Protein AF-A0A415PP70-F1 (afdb_monomer)

pLDDT: mean 82.08, std 17.92, range [33.62, 98.62]

Nearest PDB structures (foldseek):
  4bfi-assembly1_B  TM=4.787E-01  e=3.214E-05  Mus musculus
  5v5w-assembly1_A  TM=4.543E-01  e=1.669E-04  Homo sapiens
  7x6l-assembly1_K  TM=3.311E-01  e=2.188E-03  Homo sapiens
  9fmb-assembly2_C  TM=2.870E-01  e=3.180E-02  Homo sapiens
  7ohi-assembly1_A  TM=3.757E-01  e=1.434E+00  Mus musculus

Secondary structure (DSSP, 8-state):
-HHHHHH-HHHHHHHHHHHHHHHHHHHHHHHHHHHHHSPPTTS---------TTS-EEEEEEEEEE--TT--EEEEEEEEE--SS-EEEEEEEETT---EE-TT-SEEEEEHHHH-PPSEEEEEEEEEEETTS-EEEEEEEEEEPSEEEEEEEEEEETTEEEEEEEEEEETTS--PPPEEEEEEESSS-PPEEEEEEEEEEEETTEEEEEEEEEEE-SSGGGS-SEEEEEEE-TTSS-EEEEEEEPPPPHHHHHHHHHHHHHHHHHHHHHTT-

Foldseek 3Di:
DVVVCVPPVVVVVVVVVVVVVVVVVVVVVVVVVVVVVDDPPPDDDPDPPDPDLAAKAWPDKDWEWDQDPVAIKIKIFTDIDDHPWDFPWKWKDKQNDDTDTQRVHGMDIGGCVVNVDFAAWMKMKMWTQTPVRDIDMDIDIYGHAQWNDKDKDWDDDWQKIKIKIKTKGFPVRDWDQWDKDWPDFQDDAFWDKDWDDKDWDDDDRMIIIMTMMMTGDPGRVSHTQKIWMWTGIPPGPDIDIDMDGDPDPPVVVVVVVVVVVVVVVVVVVVVVD

Solvent-accessible surface area (backbone atoms only — not comparable to full-atom values): 15753 Å² total; per-residue (Å²): 111,76,69,58,58,68,76,42,47,69,59,54,52,52,51,51,50,51,51,51,50,52,51,51,49,51,51,48,53,50,50,50,49,51,58,71,70,44,78,76,95,82,65,83,83,72,81,78,74,70,84,58,89,70,55,53,42,78,74,44,74,51,61,47,66,44,88,47,98,94,53,42,32,41,44,35,38,47,45,65,50,73,40,86,59,45,73,72,42,29,34,40,29,54,71,88,46,76,72,39,84,42,61,94,51,52,59,52,72,47,44,36,91,80,67,65,64,68,44,37,80,39,44,37,37,42,36,38,34,27,72,85,71,51,73,49,74,51,75,48,73,34,64,31,63,46,66,74,49,74,49,78,50,74,50,78,55,76,34,33,38,40,38,37,40,41,35,32,30,19,51,92,50,76,76,60,83,58,46,79,40,82,77,47,53,72,52,91,65,80,56,52,77,40,82,74,52,72,54,76,46,80,63,81,68,27,29,43,36,41,38,35,37,39,35,37,41,98,40,46,89,56,51,53,58,31,38,33,38,34,39,38,38,68,99,46,100,57,67,51,77,46,78,46,66,61,78,76,58,72,65,59,56,54,50,48,58,51,49,54,54,54,50,53,55,52,54,60,54,63,78,75,111

Mean pred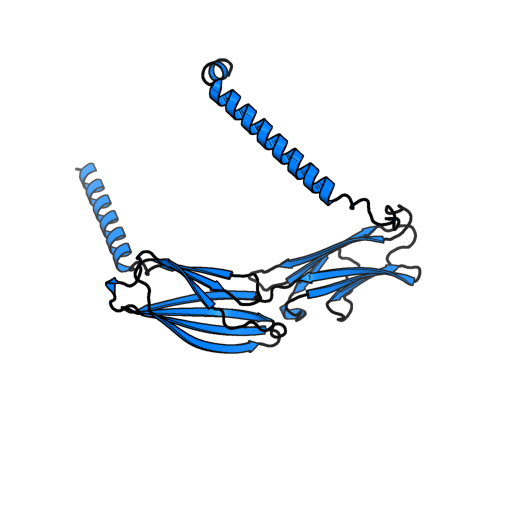icted aligned error: 15.42 Å

Radius of gyration: 30.2 Å; Cα contacts (8 Å, |Δi|>4): 451; chains: 1; bounding box: 95×72×67 Å

Sequence (273 aa):
MKDFIKKNKFFMTLLAIMIIITAALVVYDVQKWYKSALPNEDNKEEEVQKPSEETTAITSFTGDYQRLQSGNLLYVQWNYSEAKDKVESVYLTLNDGNPIDVTNNRYYEFIQNVFAFPTGNNVLKLSLNLESGKVIEKEITVFVDYLISAQQTALRKNEVVEVTLEYVYGASNPVEVPKILITSMSNSIAPKVEYMDTVKENQGTYTKAITKYRFTWEKEEQVPESMNLRWKFNHIQDSYDFTLQKPINSQEEEHKEQADKAEEAKETQKENS

Structure (mmCIF, N/CA/C/O backbone):
data_AF-A0A415PP70-F1
#
_entry.id   AF-A0A415PP70-F1
#
loop_
_atom_site.group_PDB
_atom_site.id
_atom_site.type_symbol
_atom_site.label_atom_id
_atom_site.label_alt_id
_atom_site.label_comp_id
_atom_site.label_asym_id
_atom_site.label_entity_id
_atom_site.label_seq_id
_atom_site.pdbx_PDB_ins_code
_atom_site.Cartn_x
_atom_site.Cartn_y
_atom_site.Cartn_z
_atom_site.occupancy
_atom_site.B_iso_or_equiv
_atom_site.auth_seq_id
_atom_site.auth_comp_id
_atom_site.auth_asym_id
_atom_site.auth_atom_id
_atom_site.pdbx_PDB_model_num
ATOM 1 N N . MET A 1 1 ? 17.679 52.741 14.274 1.00 51.12 1 MET A N 1
ATOM 2 C CA . MET A 1 1 ? 16.350 52.250 13.826 1.00 51.12 1 MET A CA 1
ATOM 3 C C . MET A 1 1 ? 15.573 53.303 13.024 1.00 51.12 1 MET A C 1
ATOM 5 O O . MET A 1 1 ? 15.183 53.003 11.903 1.00 51.12 1 MET A O 1
ATOM 9 N N . LYS A 1 2 ? 15.424 54.549 13.514 1.00 50.81 2 LYS A N 1
ATOM 10 C CA . LYS A 1 2 ? 14.763 55.653 12.775 1.00 50.81 2 LYS A CA 1
ATOM 11 C C . LYS A 1 2 ? 15.416 55.997 11.419 1.00 50.81 2 LYS A C 1
ATOM 13 O O . LYS A 1 2 ? 14.695 56.299 10.473 1.00 50.81 2 LYS A O 1
ATOM 18 N N . ASP A 1 3 ? 16.739 55.865 11.290 1.00 54.47 3 ASP A N 1
ATOM 19 C CA . ASP A 1 3 ? 17.446 56.174 10.031 1.00 54.47 3 ASP A CA 1
ATOM 20 C C . ASP A 1 3 ? 17.346 55.073 8.963 1.00 54.47 3 ASP A C 1
ATOM 22 O O . ASP A 1 3 ? 17.391 55.366 7.768 1.00 54.47 3 ASP A O 1
ATOM 26 N N . PHE A 1 4 ? 17.120 53.818 9.369 1.00 55.81 4 PHE A N 1
ATOM 27 C CA . PHE A 1 4 ? 16.943 52.684 8.449 1.00 55.81 4 PHE A CA 1
ATOM 28 C C . PHE A 1 4 ? 15.564 52.732 7.766 1.00 55.81 4 PHE A C 1
ATOM 30 O O . PHE A 1 4 ? 15.444 52.536 6.558 1.00 55.81 4 PHE A O 1
ATOM 37 N N . ILE A 1 5 ? 14.532 53.117 8.529 1.00 56.84 5 ILE A N 1
ATOM 38 C CA . ILE A 1 5 ? 13.155 53.323 8.045 1.00 56.84 5 ILE A CA 1
ATOM 39 C C . ILE A 1 5 ? 13.089 54.478 7.031 1.00 56.84 5 ILE A C 1
ATOM 41 O O . ILE A 1 5 ? 12.271 54.465 6.114 1.00 56.84 5 ILE A O 1
ATOM 45 N N . LYS A 1 6 ? 13.967 55.481 7.160 1.00 57.50 6 LYS A N 1
ATOM 46 C CA . LYS A 1 6 ? 13.969 56.664 6.290 1.00 57.50 6 LYS A CA 1
ATOM 47 C C . LYS A 1 6 ? 14.568 56.405 4.903 1.00 57.50 6 LYS A C 1
ATOM 49 O O . LYS A 1 6 ? 14.085 57.015 3.952 1.00 57.50 6 LYS A O 1
ATOM 54 N N . LYS A 1 7 ? 15.572 55.523 4.784 1.00 60.09 7 LYS A N 1
ATOM 55 C CA . LYS A 1 7 ? 16.234 55.192 3.504 1.00 60.09 7 LYS A CA 1
ATOM 56 C C . LYS A 1 7 ? 15.511 54.104 2.706 1.00 60.09 7 LYS A C 1
ATOM 58 O O . LYS A 1 7 ? 15.447 54.207 1.489 1.00 60.09 7 LYS A O 1
ATOM 63 N N . ASN A 1 8 ? 14.886 53.134 3.376 1.00 64.44 8 ASN A N 1
ATOM 64 C CA . ASN A 1 8 ? 14.266 51.972 2.724 1.00 64.44 8 ASN A CA 1
ATOM 65 C C . ASN A 1 8 ? 12.733 52.002 2.783 1.00 64.44 8 ASN A C 1
ATOM 67 O O . ASN A 1 8 ? 12.092 50.969 2.974 1.00 64.44 8 ASN A O 1
ATOM 71 N N . LYS A 1 9 ? 12.130 53.189 2.617 1.00 64.69 9 LYS A N 1
ATOM 72 C CA . LYS A 1 9 ? 10.667 53.361 2.668 1.00 64.69 9 LYS A CA 1
ATOM 73 C C . LYS A 1 9 ? 9.943 52.432 1.694 1.00 64.69 9 LYS A C 1
ATOM 75 O O . LYS A 1 9 ? 8.971 51.808 2.086 1.00 64.69 9 LYS A O 1
ATOM 80 N N . PHE A 1 10 ? 10.468 52.273 0.477 1.00 70.88 10 PHE A N 1
ATOM 81 C CA . PHE A 1 10 ? 9.903 51.369 -0.527 1.00 70.88 10 PHE A CA 1
ATOM 82 C C . PHE A 1 10 ? 9.881 49.907 -0.055 1.00 70.88 10 PHE A C 1
ATOM 84 O O . PHE A 1 10 ? 8.856 49.242 -0.162 1.00 70.88 10 PHE A O 1
ATOM 91 N N . PHE A 1 11 ? 10.976 49.427 0.543 1.00 71.38 11 PHE A N 1
ATOM 92 C CA . PHE A 1 11 ? 11.086 48.047 1.025 1.00 71.38 11 PHE A CA 1
ATOM 93 C C . PHE A 1 11 ? 10.187 47.788 2.243 1.00 71.38 11 PHE A C 1
ATOM 95 O O . PHE A 1 11 ? 9.559 46.741 2.336 1.00 71.38 11 PHE A O 1
ATOM 102 N N . MET A 1 12 ? 10.066 48.768 3.145 1.00 73.75 12 MET A N 1
ATOM 103 C CA . MET A 1 12 ? 9.131 48.720 4.277 1.00 73.75 12 MET A CA 1
ATOM 104 C C . MET A 1 12 ? 7.668 48.704 3.818 1.00 73.75 12 MET A C 1
ATOM 106 O O . MET A 1 12 ? 6.867 47.945 4.356 1.00 73.75 12 MET A O 1
ATOM 110 N N . THR A 1 13 ? 7.316 49.504 2.807 1.00 77.25 13 THR A N 1
ATOM 111 C CA . THR A 1 13 ? 5.969 49.497 2.220 1.00 77.25 13 THR A CA 1
ATOM 112 C C . THR A 1 13 ? 5.677 48.170 1.521 1.00 77.25 13 THR A C 1
ATOM 114 O O . THR A 1 13 ? 4.605 47.610 1.722 1.00 77.25 13 THR A O 1
ATOM 117 N N . LEU A 1 14 ? 6.637 47.622 0.769 1.00 80.19 14 LEU A N 1
ATOM 118 C CA . LEU A 1 14 ? 6.499 46.321 0.112 1.00 80.19 14 LEU A CA 1
ATOM 119 C C . LEU A 1 14 ? 6.324 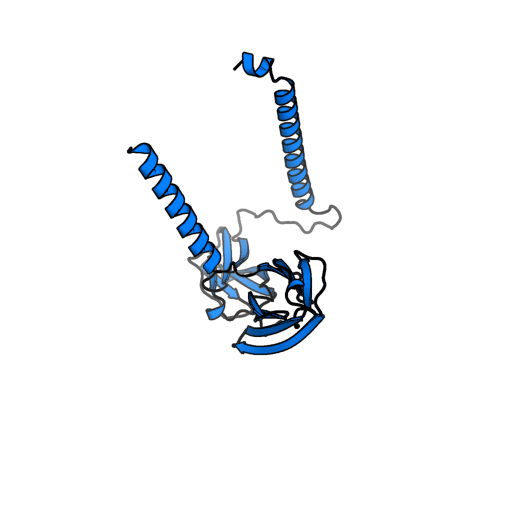45.183 1.132 1.00 80.19 14 LEU A C 1
ATOM 121 O O . LEU A 1 14 ? 5.454 44.334 0.963 1.00 80.19 14 LEU A O 1
ATOM 125 N N . LEU A 1 15 ? 7.106 45.196 2.217 1.00 81.31 15 LEU A N 1
ATOM 126 C CA . LEU A 1 15 ? 7.005 44.215 3.298 1.00 81.31 15 LEU A CA 1
ATOM 127 C C . LEU A 1 15 ? 5.644 44.299 4.003 1.00 81.31 15 LEU A C 1
ATOM 129 O O . LEU A 1 15 ? 5.024 43.273 4.263 1.00 81.31 15 LEU A O 1
ATOM 133 N N . ALA A 1 16 ? 5.148 45.511 4.266 1.00 81.19 16 ALA A N 1
ATOM 134 C CA . ALA A 1 16 ? 3.827 45.711 4.855 1.00 81.19 16 ALA A CA 1
ATOM 135 C C . ALA A 1 16 ? 2.707 45.190 3.938 1.00 81.19 16 ALA A C 1
ATOM 137 O O . ALA A 1 16 ? 1.794 44.522 4.415 1.00 81.19 16 ALA A O 1
ATOM 138 N N . ILE A 1 17 ? 2.804 45.428 2.625 1.00 83.88 17 ILE A N 1
ATOM 139 C CA . ILE A 1 17 ? 1.853 44.897 1.638 1.00 83.88 17 ILE A CA 1
ATOM 140 C C . ILE A 1 17 ? 1.908 43.364 1.603 1.00 83.88 17 ILE A C 1
ATOM 142 O O . ILE A 1 17 ? 0.860 42.727 1.641 1.00 83.88 17 ILE A O 1
ATOM 146 N N . MET A 1 18 ? 3.102 42.764 1.602 1.00 81.44 18 MET A N 1
ATOM 147 C CA . MET A 1 18 ? 3.266 41.305 1.653 1.00 81.44 18 MET A CA 1
ATOM 148 C C . MET A 1 18 ? 2.639 40.708 2.915 1.00 81.44 18 MET A C 1
ATOM 150 O O . MET A 1 18 ? 1.915 39.726 2.819 1.00 81.44 18 MET A O 1
ATOM 154 N N . ILE A 1 19 ? 2.838 41.325 4.085 1.00 83.50 19 ILE A N 1
ATOM 155 C CA . ILE A 1 19 ? 2.220 40.867 5.339 1.00 83.50 19 ILE A CA 1
ATOM 156 C C . ILE A 1 19 ? 0.688 40.953 5.264 1.00 83.50 19 ILE A C 1
ATOM 158 O O . ILE A 1 19 ? 0.009 40.030 5.710 1.00 83.50 19 ILE A O 1
ATOM 162 N N . ILE A 1 20 ? 0.136 42.014 4.666 1.00 86.06 20 ILE A N 1
ATOM 163 C CA . ILE A 1 20 ? -1.316 42.168 4.478 1.00 86.06 20 ILE A CA 1
ATOM 164 C C . ILE A 1 20 ? -1.866 41.100 3.525 1.00 86.06 20 ILE A C 1
ATOM 166 O O . ILE A 1 20 ? -2.909 40.518 3.811 1.00 86.06 20 ILE A O 1
ATOM 170 N N . ILE A 1 21 ? -1.166 40.804 2.426 1.00 84.31 21 ILE A N 1
ATOM 171 C CA . ILE A 1 21 ? -1.567 39.759 1.474 1.00 84.31 21 ILE A CA 1
ATOM 172 C C . ILE A 1 21 ? -1.525 38.385 2.146 1.00 84.31 21 ILE A C 1
ATOM 174 O O . ILE A 1 21 ? -2.492 37.635 2.044 1.00 84.31 21 ILE A O 1
ATOM 178 N N . THR A 1 22 ? -0.461 38.069 2.887 1.00 78.31 22 THR A N 1
ATOM 179 C CA . THR A 1 22 ? -0.357 36.802 3.623 1.00 78.31 22 THR A CA 1
ATOM 180 C C . THR A 1 22 ? -1.460 36.679 4.672 1.00 78.31 22 THR A C 1
ATOM 182 O O . THR A 1 22 ? -2.093 35.633 4.768 1.00 78.31 22 THR A O 1
ATOM 185 N N . ALA A 1 23 ? -1.761 37.748 5.416 1.00 79.81 23 ALA A N 1
ATOM 186 C CA . ALA A 1 23 ? -2.864 37.750 6.374 1.00 79.81 23 ALA A CA 1
ATOM 187 C C . ALA A 1 23 ? -4.227 37.559 5.685 1.00 79.81 23 ALA A C 1
ATOM 189 O O . ALA A 1 23 ? -5.058 36.801 6.179 1.00 79.81 23 ALA A O 1
ATOM 190 N N . ALA A 1 24 ? -4.448 38.189 4.527 1.00 79.12 24 ALA A N 1
ATOM 191 C CA . ALA A 1 24 ? -5.670 38.019 3.744 1.00 79.12 24 ALA A CA 1
ATOM 192 C C . ALA A 1 24 ? -5.817 36.589 3.200 1.00 79.12 24 ALA A C 1
ATOM 194 O O . ALA A 1 24 ? -6.919 36.049 3.230 1.00 79.12 24 ALA A O 1
ATOM 195 N N . LEU A 1 25 ? -4.722 35.961 2.760 1.00 80.12 25 LEU A N 1
ATOM 196 C CA . LEU A 1 25 ? -4.710 34.564 2.316 1.00 80.12 25 LEU A CA 1
ATOM 197 C C . LEU A 1 25 ? -4.999 33.601 3.471 1.00 80.12 25 LEU A C 1
ATOM 199 O O . LEU A 1 25 ? -5.824 32.710 3.315 1.00 80.12 25 LEU A O 1
ATOM 203 N N . VAL A 1 26 ? -4.412 33.828 4.651 1.00 76.81 26 VAL A N 1
ATOM 204 C CA . VAL A 1 26 ? -4.706 33.024 5.849 1.00 76.81 26 VAL A CA 1
ATOM 205 C C . VAL A 1 26 ? -6.171 33.176 6.263 1.00 76.81 26 VAL A C 1
ATOM 207 O O . VAL A 1 26 ? -6.832 32.180 6.536 1.00 76.81 26 VAL A O 1
ATOM 210 N N . VAL A 1 27 ? -6.720 34.397 6.265 1.00 79.75 27 VAL A N 1
ATOM 211 C CA . VAL A 1 27 ? -8.150 34.619 6.549 1.00 79.75 27 VAL A CA 1
ATOM 212 C C . VAL A 1 27 ? -9.031 33.952 5.494 1.00 79.75 27 VAL A C 1
ATOM 214 O O . VAL A 1 27 ? -10.051 33.366 5.848 1.00 79.75 27 VAL A O 1
ATOM 217 N N . TYR A 1 28 ? -8.643 34.004 4.220 1.00 79.06 28 TYR A N 1
ATOM 218 C CA . TYR A 1 28 ? -9.368 33.356 3.132 1.00 79.06 28 TYR A CA 1
ATOM 219 C C . TYR A 1 28 ? -9.364 31.830 3.265 1.00 79.06 28 TYR A C 1
ATOM 221 O O . TYR A 1 28 ? -10.424 31.219 3.158 1.00 79.06 28 TYR A O 1
ATOM 229 N N . ASP A 1 29 ? -8.220 31.213 3.564 1.00 71.69 29 ASP A N 1
ATOM 230 C CA . ASP A 1 29 ? -8.117 29.765 3.763 1.00 71.69 29 ASP A CA 1
ATOM 231 C C . ASP A 1 29 ? -8.868 29.315 5.018 1.00 71.69 29 ASP A C 1
ATOM 233 O O . ASP A 1 29 ? -9.578 28.311 4.976 1.00 71.69 29 ASP A O 1
ATOM 237 N N . VAL A 1 30 ? -8.816 30.095 6.104 1.00 72.25 30 VAL A N 1
ATOM 238 C CA . VAL A 1 30 ? -9.615 29.842 7.312 1.00 72.25 30 VAL A CA 1
ATOM 239 C C . VAL A 1 30 ? -11.107 29.981 7.013 1.00 72.25 30 VAL A C 1
ATOM 241 O O . VAL A 1 30 ? -11.880 29.115 7.404 1.00 72.25 30 VAL A O 1
ATOM 244 N N . GLN A 1 31 ? -11.544 31.012 6.285 1.00 69.81 31 GLN A N 1
ATOM 245 C CA . GLN A 1 31 ? -12.949 31.164 5.892 1.00 69.81 31 GLN A CA 1
ATOM 246 C C . GLN A 1 31 ? -13.410 30.063 4.940 1.00 69.81 31 GLN A C 1
ATOM 248 O O . GLN A 1 31 ? -14.542 29.601 5.053 1.00 69.81 31 GLN A O 1
ATOM 253 N N . LYS A 1 32 ? -12.559 29.636 4.006 1.00 71.00 32 LYS A N 1
ATOM 254 C CA . LYS A 1 32 ? -12.844 28.531 3.092 1.00 71.00 32 LYS A CA 1
ATOM 255 C C . LYS A 1 32 ? -12.957 27.218 3.859 1.00 71.00 32 LYS A C 1
ATOM 257 O O . LYS A 1 32 ? -13.908 26.485 3.617 1.00 71.00 32 LYS A O 1
ATOM 262 N N . TRP A 1 33 ? -12.064 26.977 4.820 1.00 60.66 33 TRP A N 1
ATOM 263 C CA . TRP A 1 33 ? -12.126 25.836 5.728 1.00 60.66 33 TRP A CA 1
ATOM 264 C C . TRP A 1 33 ? -13.395 25.869 6.591 1.00 60.66 33 TRP A C 1
ATOM 266 O O . TRP A 1 33 ? -14.115 24.878 6.634 1.00 60.66 33 TRP A O 1
ATOM 276 N N . TYR A 1 34 ? -13.746 27.022 7.173 1.00 61.38 34 TYR A N 1
ATOM 277 C CA . TYR A 1 34 ? -14.995 27.206 7.924 1.00 61.38 34 TYR A CA 1
ATOM 278 C C . TYR A 1 34 ? -16.238 26.993 7.050 1.00 61.38 34 TYR A C 1
ATOM 280 O O . TYR A 1 34 ? -17.176 26.340 7.486 1.00 61.38 34 TYR A O 1
ATOM 288 N N . LYS A 1 35 ? -16.253 27.491 5.807 1.00 58.00 35 LYS A N 1
ATOM 289 C CA . LYS A 1 35 ? -17.360 27.269 4.862 1.00 58.00 35 LYS A CA 1
ATOM 290 C C . LYS A 1 35 ? -17.441 25.828 4.364 1.00 58.00 35 LYS A C 1
ATOM 292 O O . LYS A 1 35 ? -18.537 25.374 4.082 1.00 58.00 35 LYS A O 1
ATOM 297 N N . SER A 1 36 ? -16.320 25.110 4.269 1.00 55.00 36 SER A N 1
ATOM 298 C CA . SER A 1 36 ? -16.319 23.667 3.993 1.00 55.00 36 SER A CA 1
ATOM 299 C C . SER A 1 36 ? -16.635 22.811 5.224 1.00 55.00 36 SER A C 1
ATOM 301 O O . SER A 1 36 ? -17.000 21.652 5.071 1.00 55.00 36 SER A O 1
ATOM 303 N N . ALA A 1 37 ? -16.482 23.369 6.430 1.00 52.56 37 ALA A N 1
ATOM 304 C CA . ALA A 1 37 ? -16.803 22.731 7.707 1.00 52.56 37 ALA A CA 1
ATOM 305 C C . ALA A 1 37 ? -18.236 23.033 8.188 1.00 52.56 37 ALA A C 1
ATOM 307 O O . ALA A 1 37 ? -18.701 22.416 9.144 1.00 52.56 37 ALA A O 1
ATOM 308 N N . LEU A 1 38 ? -18.940 23.962 7.533 1.00 43.78 38 LEU A N 1
ATOM 309 C CA . LEU A 1 38 ? -20.371 24.183 7.709 1.00 43.78 38 LEU A CA 1
ATOM 310 C C . LEU A 1 38 ? -21.137 23.316 6.691 1.00 43.78 38 LEU A C 1
ATOM 312 O O . LEU A 1 38 ? -20.789 23.337 5.509 1.00 43.78 38 LEU A O 1
ATOM 316 N N . PRO A 1 39 ? -22.160 22.549 7.107 1.00 38.72 39 PRO A N 1
ATOM 317 C CA . PRO A 1 39 ? -22.975 21.770 6.180 1.00 38.72 39 PRO A CA 1
ATOM 318 C C . PRO A 1 39 ? -23.707 22.697 5.200 1.00 38.72 39 PRO A C 1
ATOM 320 O O . PRO A 1 39 ? -24.163 23.769 5.594 1.00 38.72 39 PRO A O 1
ATOM 323 N N . ASN A 1 40 ? -23.849 22.280 3.936 1.00 38.06 40 ASN A N 1
ATOM 324 C CA . ASN A 1 40 ? -24.758 22.929 2.988 1.00 38.06 40 ASN A CA 1
ATOM 325 C C . ASN A 1 40 ? -26.164 23.010 3.609 1.00 38.06 40 ASN A C 1
ATOM 327 O O . ASN A 1 40 ? -26.751 21.975 3.935 1.00 38.06 40 ASN A O 1
ATOM 331 N N . GLU A 1 41 ? -26.701 24.225 3.730 1.00 43.09 41 GLU A N 1
ATOM 332 C CA . GLU A 1 41 ? -28.118 24.493 3.997 1.00 43.09 41 GLU A CA 1
ATOM 333 C C . GLU A 1 41 ? -28.956 24.016 2.803 1.00 43.09 41 GLU A C 1
ATOM 335 O O . GLU A 1 41 ? -29.351 24.819 1.969 1.00 43.09 41 GLU A O 1
ATOM 340 N N . ASP A 1 42 ? -29.159 22.706 2.656 1.00 40.19 42 ASP A N 1
ATOM 341 C CA . ASP A 1 42 ? -30.250 22.172 1.823 1.00 40.19 42 ASP A CA 1
ATOM 342 C C . ASP A 1 42 ? -30.546 20.683 2.059 1.00 40.19 42 ASP A C 1
ATOM 344 O O . ASP A 1 42 ? -31.048 19.979 1.186 1.00 40.19 42 ASP A O 1
ATOM 348 N N . ASN A 1 43 ? -30.278 20.171 3.261 1.00 35.75 43 ASN A N 1
ATOM 349 C CA . ASN A 1 43 ? -30.801 18.876 3.680 1.00 35.75 43 ASN A CA 1
ATOM 350 C C . ASN A 1 43 ? -31.398 19.008 5.075 1.00 35.75 43 ASN A C 1
ATOM 352 O O . ASN A 1 43 ? -30.752 19.512 5.990 1.00 35.75 43 ASN A O 1
ATOM 356 N N . LYS A 1 44 ? -32.663 18.590 5.184 1.00 35.59 44 LYS A N 1
ATOM 357 C CA . LYS A 1 44 ? -33.454 18.533 6.414 1.00 35.59 44 LYS A CA 1
ATOM 358 C C . LYS A 1 44 ? -32.594 18.084 7.592 1.00 35.59 44 LYS A C 1
ATOM 360 O O . LYS A 1 44 ? -31.927 17.060 7.494 1.00 35.59 44 LYS A O 1
ATOM 365 N N . GLU A 1 45 ? -32.676 18.859 8.667 1.00 35.53 45 GLU A N 1
ATOM 366 C CA . GLU A 1 45 ? -32.120 18.578 9.987 1.00 35.53 45 GLU A CA 1
ATOM 367 C C . GLU A 1 45 ? -32.306 17.098 10.362 1.00 35.53 45 GLU A C 1
ATOM 369 O O . GLU A 1 45 ? -33.381 16.675 10.782 1.00 35.53 45 GLU A O 1
ATOM 374 N N . GLU A 1 46 ? -31.246 16.302 10.235 1.00 38.47 46 GLU A N 1
ATOM 375 C CA . GLU A 1 46 ? -30.945 15.346 11.290 1.00 38.47 46 GLU A CA 1
ATOM 376 C C . GLU A 1 46 ? -30.262 16.162 12.386 1.00 38.47 46 GLU A C 1
ATOM 378 O O . GLU A 1 46 ? -29.219 16.777 12.154 1.00 38.47 46 GLU A O 1
ATOM 383 N N . GLU A 1 47 ? -30.895 16.237 13.559 1.00 33.62 47 GLU A N 1
ATOM 384 C CA . GLU A 1 47 ? -30.303 16.830 14.754 1.00 33.62 47 GLU A CA 1
ATOM 385 C C . GLU A 1 47 ? -28.906 16.241 14.974 1.00 33.62 47 GLU A C 1
ATOM 387 O O . GLU A 1 47 ? -28.742 15.117 15.451 1.00 33.62 47 GLU A O 1
ATOM 392 N N . VAL A 1 48 ? -27.873 17.027 14.675 1.00 37.31 48 VAL A N 1
ATOM 393 C CA . VAL A 1 48 ? -26.539 16.776 15.207 1.00 37.31 48 VAL A CA 1
ATOM 394 C C . VAL A 1 48 ? -26.630 17.067 16.700 1.00 37.31 48 VAL A C 1
ATOM 396 O O . VAL A 1 48 ? -26.524 18.215 17.137 1.00 37.31 48 VAL A O 1
ATOM 399 N N . GLN A 1 49 ? -26.873 16.019 17.488 1.00 36.16 49 GLN A N 1
ATOM 400 C CA . GLN A 1 49 ? -26.770 16.077 18.938 1.00 36.16 49 GLN A CA 1
ATOM 401 C C . GLN A 1 49 ? -25.363 16.559 19.301 1.00 36.16 49 GLN A C 1
ATOM 403 O O . GLN A 1 49 ? -24.371 15.837 19.204 1.00 36.16 49 GLN A O 1
ATOM 408 N N . LYS A 1 50 ? -25.288 17.817 19.736 1.00 36.06 50 LYS A N 1
ATOM 409 C CA . LYS A 1 50 ? -24.198 18.340 20.556 1.00 36.06 50 LYS A CA 1
ATOM 410 C C . LYS A 1 50 ? -23.977 17.325 21.692 1.00 36.06 50 LYS A C 1
ATOM 412 O O . LYS A 1 50 ? -24.983 16.942 22.292 1.00 36.06 50 LYS A O 1
ATOM 417 N N . PRO A 1 51 ? -22.746 16.860 21.989 1.00 39.91 51 PRO A N 1
ATOM 418 C CA . PRO A 1 51 ? -22.543 15.887 23.054 1.00 39.91 51 PRO A CA 1
ATOM 419 C C . PRO A 1 51 ? -23.109 16.477 24.342 1.00 39.91 51 PRO A C 1
ATOM 421 O O . PRO A 1 51 ? -22.600 17.473 24.855 1.00 39.91 51 PRO A O 1
ATOM 424 N N . SER A 1 52 ? -24.217 15.913 24.811 1.00 45.28 52 SER A N 1
ATOM 425 C CA . SER A 1 52 ? -24.693 16.158 26.159 1.00 45.28 52 SER A CA 1
ATOM 426 C C . SER A 1 52 ? -23.604 15.643 27.095 1.00 45.28 52 SER A C 1
ATOM 428 O O . SER A 1 52 ? -23.162 14.502 26.952 1.00 45.28 52 SER A O 1
ATOM 430 N N . GLU A 1 53 ? -23.176 16.454 28.060 1.00 54.97 53 GLU A N 1
ATOM 431 C CA . GLU A 1 53 ? -22.242 16.054 29.124 1.00 54.97 53 GLU A CA 1
ATOM 432 C C . GLU A 1 53 ? -22.797 14.917 30.022 1.00 54.97 53 GLU A C 1
ATOM 434 O O . GLU A 1 53 ? -22.180 14.545 31.017 1.00 54.97 53 GLU A O 1
ATOM 439 N N . GLU A 1 54 ? -23.951 14.326 29.687 1.00 63.78 54 GLU A N 1
ATOM 440 C CA . GLU A 1 54 ? -24.644 13.324 30.498 1.00 63.78 54 GLU A CA 1
ATOM 441 C C . GLU A 1 54 ? -24.481 11.872 30.028 1.00 63.78 54 GLU A C 1
ATOM 443 O O . GLU A 1 54 ? -24.853 10.957 30.768 1.00 63.78 54 GLU A O 1
ATOM 448 N N . THR A 1 55 ? -23.919 11.618 28.841 1.00 82.19 55 THR A N 1
ATOM 449 C CA . THR A 1 55 ? -23.809 10.254 28.294 1.00 82.19 55 THR A CA 1
ATOM 450 C C . THR A 1 55 ? -22.377 9.873 27.954 1.00 82.19 55 THR A C 1
ATOM 452 O O . THR A 1 55 ? -21.673 10.611 27.268 1.00 82.19 55 THR A O 1
ATOM 455 N N . THR A 1 56 ? -21.966 8.680 28.389 1.00 91.81 56 THR A N 1
ATOM 456 C CA . THR A 1 56 ? -20.711 8.056 27.956 1.00 91.81 56 THR A CA 1
ATOM 457 C C . THR A 1 56 ? -20.719 7.909 26.436 1.00 91.81 56 THR A C 1
ATOM 459 O O . THR A 1 56 ? -21.720 7.460 25.877 1.00 91.81 56 THR A O 1
ATOM 462 N N . ALA A 1 57 ? -19.650 8.339 25.762 1.00 94.31 57 ALA A N 1
ATOM 463 C CA . ALA A 1 57 ? -19.605 8.418 24.300 1.00 94.31 57 ALA A CA 1
ATOM 464 C C . ALA A 1 57 ? -18.172 8.391 23.749 1.00 94.31 57 ALA A C 1
ATOM 466 O O . ALA A 1 57 ? -17.246 8.925 24.361 1.00 94.31 57 ALA A O 1
ATOM 467 N N . ILE A 1 58 ? -18.005 7.827 22.547 1.00 96.56 58 ILE A N 1
ATOM 468 C CA . ILE A 1 58 ? -16.747 7.883 21.788 1.00 96.56 58 ILE A CA 1
ATOM 469 C C . ILE A 1 58 ? -16.616 9.275 21.161 1.00 96.56 58 ILE A C 1
ATOM 471 O O . ILE A 1 58 ? -17.349 9.618 20.232 1.00 96.56 58 ILE A O 1
ATOM 475 N N . THR A 1 59 ? -15.662 10.073 21.638 1.00 95.69 59 THR A N 1
ATOM 476 C CA . THR A 1 59 ? -15.452 11.451 21.172 1.00 95.69 59 THR A CA 1
ATOM 477 C C . THR A 1 59 ? -14.543 11.522 19.948 1.00 95.69 59 THR A C 1
ATOM 479 O O . THR A 1 59 ? -14.759 12.352 19.068 1.00 95.69 59 THR A O 1
ATOM 482 N N . SER A 1 60 ? -13.577 10.609 19.818 1.00 97.06 60 SER A N 1
ATOM 483 C CA . SER A 1 60 ? -12.753 10.472 18.612 1.00 97.06 60 SER A CA 1
ATOM 484 C C . SER A 1 60 ? -12.367 9.020 18.366 1.00 97.06 60 SER A C 1
ATOM 486 O O . SER A 1 60 ? -12.082 8.287 19.306 1.00 97.06 60 SER A O 1
ATOM 488 N N . PHE A 1 61 ? -12.300 8.627 17.099 1.00 98.19 61 PHE A N 1
ATOM 489 C CA . PHE A 1 61 ? -11.689 7.376 16.665 1.00 98.19 61 PHE A CA 1
ATOM 490 C C . PHE A 1 61 ? -11.105 7.630 15.281 1.00 98.19 61 PHE A C 1
ATOM 492 O O . PHE A 1 61 ? -11.841 8.031 14.380 1.00 98.19 61 PHE A O 1
ATOM 499 N N . THR A 1 62 ? -9.790 7.514 15.153 1.00 98.06 62 THR A N 1
ATOM 500 C CA . THR A 1 62 ? -9.049 7.830 13.928 1.00 98.06 62 THR A CA 1
ATOM 501 C C . THR A 1 62 ? -7.984 6.777 13.690 1.00 98.06 62 THR A C 1
ATOM 503 O O . THR A 1 62 ? -7.501 6.155 14.639 1.00 98.06 62 THR A O 1
ATOM 506 N N . GLY A 1 63 ? -7.590 6.609 12.435 1.00 97.06 63 GLY A N 1
ATOM 507 C CA . GLY A 1 63 ? -6.585 5.640 12.048 1.00 97.06 63 GLY A CA 1
ATOM 508 C C . GLY A 1 63 ? -5.882 6.054 10.776 1.00 97.06 63 GLY A C 1
ATOM 509 O O . GLY A 1 63 ? -6.514 6.616 9.886 1.00 97.06 63 GLY A O 1
ATOM 510 N N . ASP A 1 64 ? -4.596 5.740 10.710 1.00 95.50 64 ASP A N 1
ATOM 511 C CA . ASP A 1 64 ? -3.726 6.078 9.597 1.00 95.50 64 ASP A CA 1
ATOM 512 C C . ASP A 1 64 ? -2.836 4.886 9.242 1.00 95.50 64 ASP A C 1
ATOM 514 O O . ASP A 1 64 ? -2.379 4.129 10.106 1.00 95.50 64 ASP A O 1
ATOM 518 N N . TYR A 1 65 ? -2.570 4.736 7.948 1.00 92.81 65 TYR A N 1
ATOM 519 C CA . TYR A 1 65 ? -1.593 3.784 7.442 1.00 92.81 65 TYR A CA 1
ATOM 520 C C . TYR A 1 65 ? -0.205 4.425 7.419 1.00 92.81 65 TYR A C 1
ATOM 522 O O . TYR A 1 65 ? -0.019 5.511 6.870 1.00 92.81 65 TYR A O 1
ATOM 530 N N . GLN A 1 66 ? 0.782 3.745 8.002 1.00 89.88 66 GLN A N 1
ATOM 531 C CA . GLN A 1 66 ? 2.161 4.218 8.055 1.00 89.88 66 GLN A CA 1
ATOM 532 C C . GLN A 1 66 ? 3.105 3.211 7.403 1.00 89.88 66 GLN A C 1
ATOM 534 O O . GLN A 1 66 ? 3.153 2.035 7.773 1.00 89.88 66 GLN A O 1
ATOM 539 N N . ARG A 1 67 ? 3.905 3.701 6.451 1.00 82.00 67 ARG A N 1
ATOM 540 C CA . ARG A 1 67 ? 5.014 2.953 5.855 1.00 82.00 67 ARG A CA 1
ATOM 541 C C . ARG A 1 67 ? 6.283 3.231 6.660 1.00 82.00 67 ARG A C 1
ATOM 543 O O . ARG A 1 67 ? 6.809 4.342 6.614 1.00 82.00 67 ARG A O 1
ATOM 550 N N . LEU A 1 68 ? 6.776 2.233 7.389 1.00 78.31 68 LEU A N 1
ATOM 551 C CA . LEU A 1 68 ? 8.016 2.328 8.166 1.00 78.31 68 LEU A CA 1
ATOM 552 C C . LEU A 1 68 ? 9.074 1.384 7.593 1.00 78.31 68 LEU A C 1
ATOM 554 O O . LEU A 1 68 ? 8.752 0.360 6.993 1.00 78.31 68 LEU A O 1
ATOM 558 N N . GLN A 1 69 ? 10.352 1.684 7.837 1.00 69.31 69 GLN A N 1
ATOM 559 C CA . GLN A 1 69 ? 11.453 0.797 7.434 1.00 69.31 69 GLN A CA 1
ATOM 560 C C . GLN A 1 69 ? 11.370 -0.587 8.100 1.00 69.31 69 GLN A C 1
ATOM 562 O O . GLN A 1 69 ? 11.776 -1.580 7.506 1.00 69.31 69 GLN A O 1
ATOM 567 N N . SER A 1 70 ? 10.827 -0.658 9.319 1.00 64.69 70 SER A N 1
ATOM 568 C CA . SER A 1 70 ? 10.656 -1.887 10.104 1.00 64.69 70 SER A CA 1
ATOM 569 C C . SER A 1 70 ? 9.420 -2.713 9.724 1.00 64.69 70 SER A C 1
ATOM 571 O O . SER A 1 70 ? 9.195 -3.769 10.313 1.00 64.69 70 SER A O 1
ATOM 573 N N . GLY A 1 71 ? 8.623 -2.251 8.758 1.00 70.38 71 GLY A N 1
ATOM 574 C CA . GLY A 1 71 ? 7.365 -2.874 8.349 1.00 70.38 71 GLY A CA 1
ATOM 575 C C . GLY A 1 71 ? 6.188 -1.913 8.483 1.00 70.38 71 GLY A C 1
ATOM 576 O O . GLY A 1 71 ? 6.181 -1.034 9.341 1.00 70.38 71 GLY A O 1
ATOM 577 N N . ASN A 1 72 ? 5.193 -2.064 7.611 1.00 84.06 72 ASN A N 1
ATOM 578 C CA . ASN A 1 72 ? 4.042 -1.168 7.610 1.00 84.06 72 ASN A CA 1
ATOM 579 C C . ASN A 1 72 ? 3.087 -1.485 8.766 1.00 84.06 72 ASN A C 1
ATOM 581 O O . ASN A 1 72 ? 2.989 -2.636 9.212 1.00 84.06 72 ASN A O 1
ATOM 585 N N . LEU A 1 73 ? 2.352 -0.473 9.221 1.00 91.50 73 LEU A N 1
ATOM 586 C CA . LEU A 1 73 ? 1.367 -0.627 10.286 1.00 91.50 73 LEU A CA 1
ATOM 587 C C . LEU A 1 73 ? 0.127 0.241 10.072 1.00 91.50 73 LEU A C 1
ATOM 589 O O . LEU A 1 73 ? 0.169 1.249 9.365 1.00 91.50 73 LEU A O 1
ATOM 593 N N . LEU A 1 74 ? -0.974 -0.166 10.704 1.00 95.06 74 LEU A N 1
ATOM 594 C CA . LEU A 1 74 ? -2.126 0.699 10.953 1.00 95.06 74 LEU A CA 1
ATOM 595 C C . LEU A 1 74 ? -2.003 1.230 12.376 1.00 95.06 74 LEU A C 1
ATOM 597 O O . LEU A 1 74 ? -2.071 0.453 13.331 1.00 95.06 74 LEU A O 1
ATOM 601 N N . TYR A 1 75 ? -1.826 2.540 12.508 1.00 96.31 75 TYR A N 1
ATOM 602 C CA . TYR A 1 75 ? -1.878 3.220 13.794 1.00 96.31 75 TYR A CA 1
ATOM 603 C C . TYR A 1 75 ? -3.300 3.717 14.007 1.00 96.31 75 TYR A C 1
ATOM 605 O O . TYR A 1 75 ? -3.840 4.429 13.164 1.00 96.31 75 TYR A O 1
ATOM 613 N N . VAL A 1 76 ? -3.908 3.359 15.130 1.00 97.75 76 VAL A N 1
ATOM 614 C CA . VAL A 1 76 ? -5.242 3.828 15.504 1.00 97.75 76 VAL A CA 1
ATOM 615 C C . VAL A 1 76 ? -5.228 4.432 16.885 1.00 97.75 76 VAL A C 1
ATOM 617 O O . VAL A 1 76 ? -4.523 3.961 17.771 1.00 97.75 76 VAL A O 1
ATOM 620 N N . GLN A 1 77 ? -6.050 5.455 17.076 1.00 98.06 77 GLN A N 1
ATOM 621 C CA . GLN A 1 77 ? -6.196 6.146 18.348 1.00 98.06 77 GLN A CA 1
ATOM 622 C C . GLN A 1 77 ? -7.640 6.567 18.580 1.00 98.06 77 GLN A C 1
ATOM 624 O O . GLN A 1 77 ? -8.396 6.843 17.643 1.00 98.06 77 GLN A O 1
ATOM 629 N N . TRP A 1 78 ? -8.027 6.629 19.847 1.00 98.31 78 TRP A N 1
ATOM 630 C CA . TRP A 1 78 ? -9.384 6.957 20.242 1.00 98.31 78 TRP A CA 1
ATOM 631 C C . TRP A 1 78 ? -9.434 7.713 21.562 1.00 98.31 78 TRP A C 1
ATOM 633 O O . TRP A 1 78 ? -8.556 7.607 22.413 1.00 98.31 78 TRP A O 1
ATOM 643 N N . ASN A 1 79 ? -10.525 8.450 21.735 1.00 97.06 79 ASN A N 1
ATOM 644 C CA . ASN A 1 79 ? -10.905 9.075 22.989 1.00 97.06 79 ASN A CA 1
ATOM 645 C C . ASN A 1 79 ? -12.390 8.829 23.232 1.00 97.06 79 ASN A C 1
ATOM 647 O O . ASN A 1 79 ? -13.188 8.718 22.297 1.00 97.06 79 ASN A O 1
ATOM 651 N N . TYR A 1 80 ? -12.755 8.771 24.504 1.00 95.81 80 TYR A N 1
ATOM 652 C CA . TYR A 1 80 ? -14.136 8.704 24.943 1.00 95.81 80 TYR A CA 1
ATOM 653 C C . TYR A 1 80 ? -14.293 9.475 26.249 1.00 95.81 80 TYR A C 1
ATOM 655 O O . TYR A 1 80 ? -13.340 9.619 27.019 1.00 95.81 80 TYR A O 1
ATOM 663 N N . SER A 1 81 ? -15.492 9.992 26.477 1.00 93.19 81 SER A N 1
ATOM 664 C CA . SER A 1 81 ? -15.896 10.606 27.737 1.00 93.19 81 SER A CA 1
ATOM 665 C C . SER A 1 81 ? -16.751 9.626 28.519 1.00 93.19 81 SER A C 1
ATOM 667 O O . SER A 1 81 ? -17.564 8.912 27.934 1.00 93.19 81 SER A O 1
ATOM 669 N N . GLU A 1 82 ? -16.603 9.623 29.838 1.00 92.12 82 GLU A N 1
ATOM 670 C CA . GLU A 1 82 ? -17.444 8.837 30.736 1.00 92.12 82 GLU A CA 1
A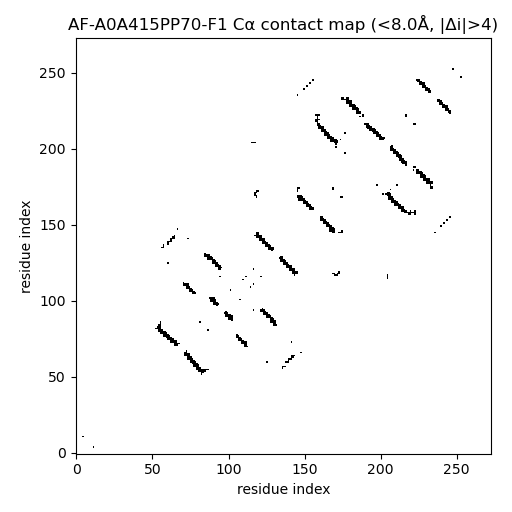TOM 671 C C . GLU A 1 82 ? -18.380 9.744 31.520 1.00 92.12 82 GLU A C 1
ATOM 673 O O . GLU A 1 82 ? -17.944 10.729 32.116 1.00 92.12 82 GLU A O 1
ATOM 678 N N . ALA A 1 83 ? -19.652 9.364 31.577 1.00 88.88 83 ALA A N 1
ATOM 679 C CA . ALA A 1 83 ? -20.636 9.986 32.446 1.00 88.88 83 ALA A CA 1
ATOM 680 C C . ALA A 1 83 ? -20.931 9.063 33.645 1.00 88.88 83 ALA A C 1
ATOM 682 O O . ALA A 1 83 ? -20.005 8.581 34.311 1.00 88.88 83 ALA A O 1
ATOM 683 N N . LYS A 1 84 ? -22.218 8.834 33.945 1.00 88.62 84 LYS A N 1
ATOM 684 C CA . LYS A 1 84 ? -22.670 7.968 35.049 1.00 88.62 84 LYS A CA 1
ATOM 685 C C . LYS A 1 84 ? -22.429 6.482 34.789 1.00 88.62 84 LYS A C 1
ATOM 687 O O . LYS A 1 84 ? -22.114 5.767 35.729 1.00 88.62 84 LYS A O 1
ATOM 692 N N . ASP A 1 85 ? -22.589 6.042 33.546 1.00 91.06 85 ASP A N 1
ATOM 693 C CA . ASP A 1 85 ? -22.401 4.647 33.144 1.00 91.06 85 ASP A CA 1
ATOM 694 C C . ASP A 1 85 ? -20.945 4.435 32.716 1.00 91.06 85 ASP A C 1
ATOM 696 O O . ASP A 1 85 ? -20.506 5.008 31.713 1.00 91.06 85 ASP A O 1
ATOM 700 N N . LYS A 1 86 ? -20.165 3.717 33.525 1.00 94.31 86 LYS A N 1
ATOM 701 C CA . LYS A 1 86 ? -18.713 3.599 33.340 1.00 94.31 86 LYS A CA 1
ATOM 702 C C . LYS A 1 86 ? -18.363 2.592 32.258 1.00 94.31 86 LYS A C 1
ATOM 704 O O . LYS A 1 86 ? -19.121 1.661 32.001 1.00 94.31 86 LYS A O 1
ATOM 709 N N . VAL A 1 87 ? -17.217 2.803 31.610 1.00 96.50 87 VAL A N 1
ATOM 710 C CA . VAL A 1 87 ? -16.677 1.844 30.645 1.00 96.50 87 VAL A CA 1
ATOM 711 C C . VAL A 1 87 ? -15.996 0.725 31.426 1.00 96.50 87 VAL A C 1
ATOM 713 O O . VAL A 1 87 ? -15.020 0.964 32.129 1.00 96.50 87 VAL A O 1
ATOM 716 N N . GLU A 1 88 ? -16.514 -0.492 31.293 1.00 97.06 88 GLU A N 1
ATOM 717 C CA . GLU A 1 88 ? -15.952 -1.698 31.904 1.00 97.06 88 GLU A CA 1
ATOM 718 C C . GLU A 1 88 ? -14.802 -2.256 31.056 1.00 97.06 88 GLU A C 1
ATOM 720 O O . GLU A 1 88 ? -13.759 -2.639 31.583 1.00 97.06 88 GLU A O 1
ATOM 725 N N . SER A 1 89 ? -14.979 -2.292 29.732 1.00 98.00 89 SER A N 1
ATOM 726 C CA . SER A 1 89 ? -13.966 -2.802 28.805 1.00 98.00 89 SER A CA 1
ATOM 727 C C . SER A 1 89 ? -14.017 -2.118 27.443 1.00 98.00 89 SER A C 1
ATOM 729 O O . SER A 1 89 ? -15.057 -1.619 27.004 1.00 98.00 89 SER A O 1
ATOM 731 N N . VAL A 1 90 ? -12.867 -2.096 26.768 1.00 98.44 90 VAL A N 1
ATOM 732 C CA . VAL A 1 90 ? -12.722 -1.559 25.413 1.00 98.44 90 VAL A CA 1
ATOM 733 C C . VAL A 1 90 ? -12.118 -2.615 24.511 1.00 98.44 90 VAL A C 1
ATOM 735 O O . VAL A 1 90 ? -11.037 -3.132 24.790 1.00 98.44 90 VAL A O 1
ATOM 738 N N . TYR A 1 91 ? -12.788 -2.874 23.394 1.00 98.44 91 TYR A N 1
ATOM 739 C CA . TYR A 1 91 ? -12.329 -3.816 22.387 1.00 98.44 91 TYR A CA 1
ATOM 740 C C . TYR A 1 91 ? -12.126 -3.153 21.037 1.00 98.44 91 TYR A C 1
ATOM 742 O O . TYR A 1 91 ? -12.882 -2.268 20.629 1.00 98.44 91 TYR A O 1
ATOM 750 N N . LEU A 1 92 ? -11.118 -3.638 20.324 1.00 98.19 92 LEU A N 1
ATOM 751 C CA . LEU A 1 92 ? -10.789 -3.219 18.974 1.00 98.19 92 LEU A CA 1
ATOM 752 C C . LEU A 1 92 ? -10.816 -4.424 18.037 1.00 98.19 92 LEU A C 1
ATOM 754 O O . LEU A 1 92 ? -10.275 -5.476 18.364 1.00 98.19 92 LEU A O 1
ATOM 758 N N . THR A 1 93 ? -11.436 -4.274 16.872 1.00 97.62 93 THR A N 1
ATOM 759 C CA . THR A 1 93 ? -11.526 -5.326 15.850 1.00 97.62 93 THR A CA 1
ATOM 760 C C . THR A 1 93 ? -11.039 -4.791 14.508 1.00 97.62 93 THR A C 1
ATOM 762 O O . THR A 1 93 ? -11.348 -3.654 14.157 1.00 97.62 93 THR A O 1
ATOM 765 N N . LEU A 1 94 ? -10.288 -5.606 13.763 1.00 97.25 94 LEU A N 1
ATOM 766 C CA . LEU A 1 94 ? -9.811 -5.319 12.406 1.00 97.25 94 LEU A CA 1
ATOM 767 C C . LEU A 1 94 ? -10.409 -6.343 11.433 1.00 97.25 94 LEU A C 1
ATOM 769 O O . LEU A 1 94 ? -10.201 -7.537 11.636 1.00 97.25 94 LEU A O 1
ATOM 773 N N . ASN A 1 95 ? -11.111 -5.883 10.390 1.00 93.25 95 ASN A N 1
ATOM 774 C CA . ASN A 1 95 ? -11.712 -6.699 9.320 1.00 93.25 95 ASN A CA 1
ATOM 775 C C . ASN A 1 95 ? -12.458 -7.949 9.830 1.00 93.25 95 ASN A C 1
ATOM 777 O O . ASN A 1 95 ? -12.168 -9.062 9.394 1.00 93.25 95 ASN A O 1
ATOM 781 N N . ASP A 1 96 ? -13.359 -7.772 10.799 1.00 89.44 96 ASP A N 1
ATOM 782 C CA . ASP A 1 96 ? -14.129 -8.857 11.435 1.00 89.44 96 ASP A CA 1
ATOM 783 C C . ASP A 1 96 ? -13.281 -9.936 12.140 1.00 89.44 96 ASP A C 1
ATOM 785 O O . ASP A 1 96 ? -13.745 -11.047 12.402 1.00 89.44 96 ASP A O 1
ATOM 789 N N . GLY A 1 97 ? -12.023 -9.619 12.458 1.00 91.81 97 GLY A N 1
ATOM 790 C CA . GLY A 1 97 ? -11.131 -10.479 13.224 1.00 91.81 97 GLY A CA 1
ATOM 791 C C . GLY A 1 97 ? -11.531 -10.630 14.695 1.00 91.81 97 GLY A C 1
ATOM 792 O O . GLY A 1 97 ? -12.574 -10.168 15.155 1.00 91.81 97 GLY A O 1
ATOM 793 N N . ASN A 1 98 ? -10.663 -11.277 15.472 1.00 94.25 98 ASN A N 1
ATOM 794 C CA . ASN A 1 98 ? -10.902 -11.430 16.905 1.00 94.25 98 ASN A CA 1
ATOM 795 C C . ASN A 1 98 ? -10.800 -10.074 17.627 1.00 94.25 98 ASN A C 1
ATOM 797 O O . ASN A 1 98 ? -9.838 -9.339 17.377 1.00 94.25 98 ASN A O 1
ATOM 801 N N . PRO A 1 99 ? -11.722 -9.767 18.558 1.00 96.38 99 PRO A N 1
ATOM 802 C CA . PRO A 1 99 ? -11.619 -8.580 19.395 1.00 96.38 99 PRO A CA 1
ATOM 803 C C . PRO A 1 99 ? -10.336 -8.590 20.231 1.00 96.38 99 PRO A C 1
ATOM 805 O O . PRO A 1 99 ? -9.982 -9.598 20.845 1.00 96.38 99 PRO A O 1
ATOM 808 N N . ILE A 1 100 ? -9.660 -7.448 20.280 1.00 97.38 100 ILE A N 1
ATOM 809 C CA . ILE A 1 100 ? -8.451 -7.217 21.071 1.00 97.38 100 ILE A CA 1
ATOM 810 C C . ILE A 1 100 ? -8.826 -6.331 22.250 1.00 97.38 100 ILE A C 1
ATOM 812 O O . ILE A 1 100 ? -9.370 -5.246 22.046 1.00 97.38 100 ILE A O 1
ATOM 816 N N . ASP A 1 101 ? -8.532 -6.781 23.468 1.00 97.88 101 ASP A N 1
ATOM 817 C CA . ASP A 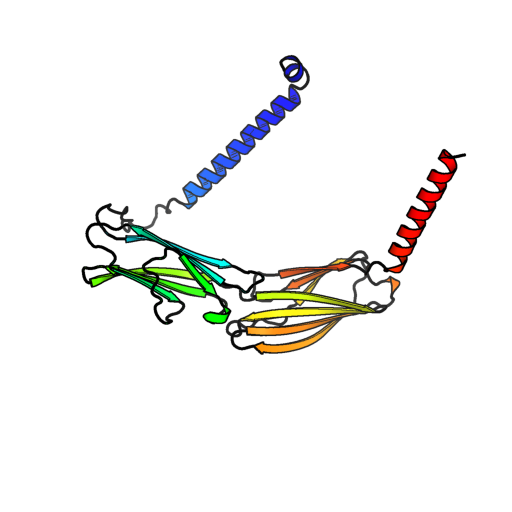1 101 ? -8.715 -5.964 24.669 1.00 97.88 101 ASP A CA 1
ATOM 818 C C . ASP A 1 101 ? -7.689 -4.825 24.688 1.00 97.88 101 ASP A C 1
ATOM 820 O O . ASP A 1 101 ? -6.475 -5.045 24.705 1.00 97.88 101 ASP A O 1
ATOM 824 N N . VAL A 1 102 ? -8.198 -3.598 24.669 1.00 97.94 102 VAL A N 1
ATOM 825 C CA . VAL A 1 102 ? -7.419 -2.359 24.695 1.00 97.94 102 VAL A CA 1
ATOM 826 C C . VAL A 1 102 ? -7.913 -1.411 25.790 1.00 97.94 102 VAL A C 1
ATOM 828 O O . VAL A 1 102 ? -7.679 -0.205 25.716 1.00 97.94 102 VAL A O 1
ATOM 831 N N . THR A 1 103 ? -8.571 -1.942 26.826 1.00 97.00 103 THR A N 1
ATOM 832 C CA . THR A 1 103 ? -9.217 -1.181 27.914 1.00 97.00 103 THR A CA 1
ATOM 833 C C . THR A 1 103 ? -8.306 -0.111 28.524 1.00 97.00 103 THR A C 1
ATOM 835 O O . THR A 1 103 ? -8.710 1.038 28.718 1.00 97.00 103 THR A O 1
ATOM 838 N N . ASN A 1 104 ? -7.037 -0.458 28.744 1.00 93.62 104 ASN A N 1
ATOM 839 C CA . ASN A 1 104 ? -6.050 0.418 29.380 1.00 93.62 104 ASN A CA 1
ATOM 840 C C . ASN A 1 104 ? -5.286 1.326 28.401 1.00 93.62 104 ASN A C 1
ATOM 842 O O . ASN A 1 104 ? -4.403 2.073 28.821 1.00 93.62 104 ASN A O 1
ATOM 846 N N . ASN A 1 105 ? -5.626 1.287 27.112 1.00 95.62 105 ASN A N 1
ATOM 847 C CA . ASN A 1 105 ? -4.933 2.020 26.062 1.00 95.62 105 ASN A CA 1
ATOM 848 C C . ASN A 1 105 ? -5.862 3.052 25.401 1.00 95.62 105 ASN A C 1
ATOM 850 O O . ASN A 1 105 ? -7.090 3.024 25.523 1.00 95.62 105 ASN A O 1
ATOM 854 N N . ARG A 1 106 ? -5.252 4.010 24.701 1.00 95.38 106 ARG A N 1
ATOM 855 C CA . ARG A 1 106 ? -5.944 4.991 23.839 1.00 95.38 106 ARG A CA 1
ATOM 856 C C . ARG A 1 106 ? -5.451 4.956 22.398 1.00 95.38 106 ARG A C 1
ATOM 858 O O . ARG A 1 106 ? -5.899 5.744 21.572 1.00 95.38 106 ARG A O 1
ATOM 865 N N . TYR A 1 107 ? -4.527 4.049 22.116 1.00 97.56 107 TYR A N 1
ATOM 866 C CA . TYR A 1 107 ? -4.003 3.789 20.793 1.00 97.56 107 TYR A CA 1
ATOM 867 C C . TYR A 1 107 ? -3.623 2.313 20.662 1.00 97.56 107 TYR A C 1
ATOM 869 O O . TYR A 1 107 ? -3.464 1.608 21.665 1.00 97.56 107 TYR A O 1
ATOM 877 N N . TYR A 1 108 ? -3.493 1.854 19.423 1.00 96.88 108 TYR A N 1
ATOM 878 C CA . TYR A 1 108 ? -3.003 0.524 19.092 1.00 96.88 108 TYR A CA 1
ATOM 879 C C . TYR A 1 108 ? -2.317 0.531 17.726 1.00 96.88 108 TYR A C 1
ATOM 881 O O . TYR A 1 108 ? -2.675 1.311 16.841 1.00 96.88 108 TYR A O 1
ATOM 889 N N . GLU A 1 109 ? -1.352 -0.365 17.554 1.00 95.50 109 GLU A N 1
ATOM 890 C CA . GLU A 1 109 ? -0.616 -0.548 16.308 1.00 95.50 109 GLU A CA 1
ATOM 891 C C . GLU A 1 109 ? -0.846 -1.962 15.782 1.00 95.50 109 GLU A C 1
ATOM 893 O O . GLU A 1 109 ? -0.407 -2.949 16.375 1.00 95.50 109 GLU A O 1
ATOM 898 N N . PHE A 1 110 ? -1.510 -2.070 14.634 1.00 93.75 110 PHE A N 1
ATOM 899 C CA . PHE A 1 110 ? -1.567 -3.331 13.910 1.00 93.75 110 PHE A CA 1
ATOM 900 C C . PHE A 1 110 ? -0.346 -3.427 13.015 1.00 93.75 110 PHE A C 1
ATOM 902 O O . P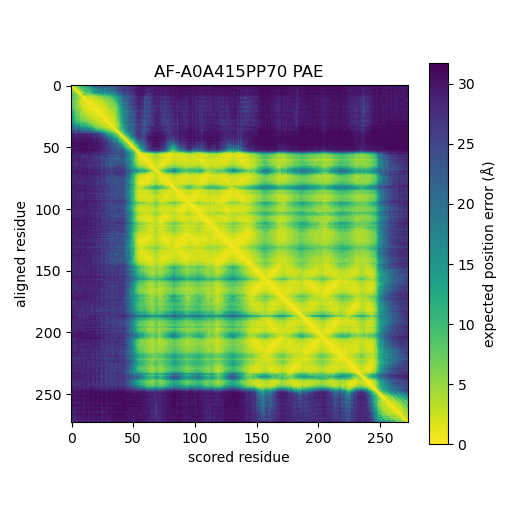HE A 1 110 ? -0.253 -2.740 12.000 1.00 93.75 110 PHE A O 1
ATOM 909 N N . ILE A 1 111 ? 0.584 -4.302 13.378 1.00 89.50 111 ILE A N 1
ATOM 910 C CA . ILE A 1 111 ? 1.747 -4.607 12.546 1.00 89.50 111 ILE A CA 1
ATOM 911 C C . ILE A 1 111 ? 1.305 -5.541 11.421 1.00 89.50 111 ILE A C 1
ATOM 913 O O . ILE A 1 111 ? 0.750 -6.615 11.674 1.00 89.50 111 ILE A O 1
ATOM 917 N N . GLN A 1 112 ? 1.583 -5.162 10.174 1.00 84.88 112 GLN A N 1
ATOM 918 C CA . GLN A 1 112 ? 1.041 -5.868 9.015 1.00 84.88 112 GLN A CA 1
ATOM 919 C C . GLN A 1 112 ? 1.470 -7.340 8.937 1.00 84.88 112 GLN A C 1
ATOM 921 O O . GLN A 1 112 ? 0.653 -8.199 8.625 1.00 84.88 112 GLN A O 1
ATOM 926 N N . ASN A 1 113 ? 2.707 -7.657 9.324 1.00 80.19 113 ASN A N 1
ATOM 927 C CA . ASN A 1 113 ? 3.214 -9.035 9.330 1.00 80.19 113 ASN A CA 1
ATOM 928 C C . ASN A 1 113 ? 2.600 -9.920 10.430 1.00 80.19 113 ASN A C 1
ATOM 930 O O . ASN A 1 113 ? 2.691 -11.140 10.344 1.00 80.19 113 ASN A O 1
ATOM 934 N N . VAL A 1 114 ? 2.004 -9.320 11.466 1.00 86.12 114 VAL A N 1
ATOM 935 C CA . VAL A 1 114 ? 1.369 -10.046 12.579 1.00 86.12 114 VAL A CA 1
ATOM 936 C C . VAL A 1 114 ? -0.112 -10.268 12.291 1.00 86.12 114 VAL A C 1
ATOM 938 O O . VAL A 1 114 ? -0.623 -11.367 12.478 1.00 86.12 114 VAL A O 1
ATOM 941 N N . PHE A 1 115 ? -0.790 -9.226 11.812 1.00 88.69 115 PHE A N 1
ATOM 942 C CA . PHE A 1 115 ? -2.237 -9.238 11.592 1.00 88.69 115 PHE A CA 1
ATOM 943 C C . PHE A 1 115 ? -2.644 -9.574 10.156 1.00 88.69 115 PHE A C 1
ATOM 945 O O . PHE A 1 115 ? -3.828 -9.762 9.894 1.00 88.69 115 PHE A O 1
ATOM 952 N N . ALA A 1 116 ? -1.680 -9.654 9.234 1.00 86.38 116 ALA A N 1
ATOM 953 C CA . ALA A 1 116 ? -1.871 -10.047 7.840 1.00 86.38 116 ALA A CA 1
ATOM 954 C C . ALA A 1 116 ? -2.987 -9.265 7.117 1.00 86.38 116 ALA A C 1
ATOM 956 O O . ALA A 1 116 ? -3.667 -9.806 6.244 1.00 86.38 116 ALA A O 1
ATOM 957 N N . PHE A 1 117 ? -3.187 -7.992 7.473 1.00 88.69 117 PHE A N 1
ATOM 958 C CA . PHE A 1 117 ? -4.256 -7.194 6.884 1.00 88.69 117 PHE A CA 1
ATOM 959 C C . PHE A 1 117 ? -3.965 -6.859 5.408 1.00 88.69 117 PHE A C 1
ATOM 961 O O . PHE A 1 117 ? -2.811 -6.567 5.049 1.00 88.69 117 PHE A O 1
ATOM 968 N N . PRO A 1 118 ? -4.988 -6.925 4.534 1.00 88.44 118 PRO A N 1
ATOM 969 C CA . PRO A 1 118 ? -4.827 -6.738 3.100 1.00 88.44 118 PRO A CA 1
ATOM 970 C C . PRO A 1 118 ? -4.539 -5.278 2.733 1.00 88.44 118 PRO A C 1
ATOM 972 O O . PRO A 1 118 ? -4.770 -4.347 3.504 1.00 88.44 118 PRO A O 1
ATOM 975 N N . THR A 1 119 ? -4.065 -5.070 1.505 1.00 88.44 119 THR A N 1
ATOM 976 C CA . THR A 1 119 ? -4.108 -3.738 0.890 1.00 88.44 119 THR A CA 1
ATOM 977 C C . THR A 1 119 ? -5.556 -3.342 0.571 1.00 88.44 119 THR A C 1
ATOM 979 O O . THR A 1 119 ? -6.449 -4.189 0.521 1.00 88.44 119 THR A O 1
ATOM 982 N N . GLY A 1 120 ? -5.802 -2.058 0.330 1.00 89.19 120 GLY A N 1
ATOM 983 C CA . GLY A 1 120 ? -7.133 -1.492 0.139 1.00 89.19 120 GLY A CA 1
ATOM 984 C C . GLY A 1 120 ? -7.793 -1.061 1.447 1.00 89.19 120 GLY A C 1
ATOM 985 O O . GLY A 1 120 ? -7.126 -0.732 2.427 1.00 89.19 120 GLY A O 1
ATOM 986 N N . ASN A 1 121 ? -9.122 -1.029 1.448 1.00 93.19 121 ASN A N 1
ATOM 987 C CA . ASN A 1 121 ? -9.904 -0.610 2.607 1.00 93.19 121 ASN A CA 1
ATOM 988 C C . ASN A 1 121 ? -9.849 -1.658 3.721 1.00 93.19 121 ASN A C 1
ATOM 990 O O . ASN A 1 121 ? -10.201 -2.815 3.505 1.00 93.19 121 ASN A O 1
ATOM 994 N N . ASN A 1 122 ? -9.463 -1.219 4.914 1.00 94.19 122 ASN A N 1
ATOM 995 C CA . ASN A 1 122 ? -9.479 -2.012 6.133 1.00 94.19 122 ASN A CA 1
ATOM 996 C C . ASN A 1 122 ? -10.425 -1.361 7.142 1.00 94.19 122 ASN A C 1
ATOM 998 O O . ASN A 1 122 ? -10.291 -0.170 7.431 1.00 94.19 122 ASN A O 1
ATOM 1002 N N . VAL A 1 123 ? -11.378 -2.128 7.668 1.00 97.38 123 VAL A N 1
ATOM 1003 C CA . VAL A 1 123 ? -12.380 -1.643 8.622 1.00 97.38 123 VAL A CA 1
ATOM 1004 C C . VAL A 1 123 ? -11.896 -1.914 10.037 1.00 97.38 123 VAL A C 1
ATOM 1006 O O . VAL A 1 123 ? -11.538 -3.040 10.386 1.00 97.38 123 VAL A O 1
ATOM 1009 N N . LEU A 1 124 ? -11.893 -0.868 10.853 1.00 98.31 124 LEU A N 1
ATOM 1010 C CA . LEU A 1 124 ? -11.547 -0.917 12.263 1.00 98.31 124 LEU A CA 1
ATOM 1011 C C . LEU A 1 124 ? -12.771 -0.534 13.081 1.00 98.31 124 LEU A C 1
ATOM 1013 O O . LEU A 1 124 ? -13.372 0.513 12.841 1.00 98.31 124 LEU A O 1
ATOM 1017 N N . LYS A 1 125 ? -13.105 -1.362 14.067 1.00 98.44 125 LYS A N 1
ATOM 1018 C CA . LYS A 1 125 ? -14.255 -1.176 14.951 1.00 98.44 125 LYS A CA 1
ATOM 1019 C C . LYS A 1 125 ? -13.798 -1.059 16.397 1.00 98.44 125 LYS A C 1
ATOM 1021 O O . LYS A 1 125 ? -13.140 -1.962 16.910 1.00 98.44 125 LYS A O 1
ATOM 1026 N N . LEU A 1 126 ? -14.175 0.034 17.051 1.00 98.62 126 LEU A N 1
ATOM 1027 C CA . LEU A 1 126 ? -13.994 0.261 18.481 1.00 98.62 126 LEU A CA 1
ATOM 1028 C C . LEU A 1 126 ? -15.318 -0.007 19.196 1.00 98.62 126 LEU A C 1
ATOM 1030 O O . LEU A 1 126 ? -16.340 0.547 18.797 1.00 98.62 126 LEU A O 1
ATOM 1034 N N . SER A 1 127 ? -15.291 -0.812 20.255 1.00 98.31 127 SER A N 1
ATOM 1035 C CA . SER A 1 127 ? -16.462 -1.140 21.078 1.00 98.31 127 SER A CA 1
ATOM 1036 C C . SER A 1 127 ? -16.171 -0.819 22.543 1.00 98.31 127 SER A C 1
ATOM 1038 O O . SER A 1 127 ? -15.209 -1.339 23.105 1.00 98.31 127 SER A O 1
ATOM 1040 N N . LEU A 1 128 ? -16.982 0.043 23.156 1.00 98.12 128 LEU A N 1
ATOM 1041 C CA . LEU A 1 128 ? -16.980 0.316 24.594 1.00 98.12 128 LEU A CA 1
ATOM 1042 C C . LEU A 1 128 ? -18.115 -0.474 25.239 1.00 98.12 128 LEU A C 1
ATOM 1044 O O . LEU A 1 128 ? -19.282 -0.190 24.966 1.00 98.12 128 LEU A O 1
ATOM 1048 N N . ASN A 1 129 ? -17.784 -1.421 26.107 1.00 97.88 129 ASN A N 1
ATOM 1049 C CA . ASN A 1 129 ? -18.768 -2.107 26.934 1.00 97.88 129 ASN A CA 1
ATOM 1050 C C . ASN A 1 129 ? -18.919 -1.347 28.247 1.00 97.88 129 ASN A C 1
ATOM 1052 O O . ASN A 1 129 ? -17.927 -1.057 28.919 1.00 97.88 129 ASN A O 1
ATOM 1056 N N . LEU A 1 130 ? -20.153 -1.005 28.590 1.00 97.06 130 LEU A N 1
ATOM 1057 C CA . LEU A 1 130 ? -20.480 -0.264 29.801 1.00 97.06 130 LEU A CA 1
ATOM 1058 C C . L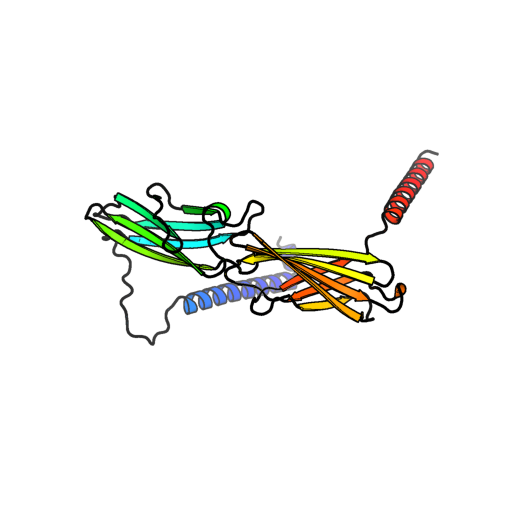EU A 1 130 ? -20.928 -1.210 30.916 1.00 97.06 130 LEU A C 1
ATOM 1060 O O . LEU A 1 130 ? -21.468 -2.278 30.633 1.00 97.06 130 LEU A O 1
ATOM 1064 N N . GLU A 1 131 ? -20.788 -0.783 32.171 1.00 96.06 131 GLU A N 1
ATOM 1065 C CA . GLU A 1 131 ? -21.232 -1.549 33.350 1.00 96.06 131 GLU A CA 1
ATOM 1066 C C . GLU A 1 131 ? -22.732 -1.893 33.308 1.00 96.06 131 GLU A C 1
ATOM 1068 O O . GLU A 1 131 ? -23.162 -2.919 33.836 1.00 96.06 131 GLU A O 1
ATOM 1073 N N . SER A 1 132 ? -23.550 -1.064 32.648 1.00 94.44 132 SER A N 1
ATOM 1074 C CA . SER A 1 132 ? -24.970 -1.355 32.411 1.00 94.44 132 SER A CA 1
ATOM 1075 C C . SER A 1 132 ? -25.235 -2.543 31.472 1.00 94.44 132 SER A C 1
ATOM 1077 O O . SER A 1 132 ? -26.385 -2.965 31.331 1.00 94.44 132 SER A O 1
ATOM 1079 N N . GLY A 1 133 ? -24.205 -3.061 30.796 1.00 94.94 133 GLY A N 1
ATOM 1080 C CA . GLY A 1 133 ? -24.301 -4.057 29.728 1.00 94.94 133 GLY A CA 1
ATOM 1081 C C . GLY A 1 133 ? -24.557 -3.462 28.338 1.00 94.94 133 GLY A C 1
ATOM 1082 O O . GLY A 1 133 ? -24.657 -4.206 27.361 1.00 94.94 133 GLY A O 1
ATOM 1083 N N . LYS A 1 134 ? -24.671 -2.132 28.213 1.00 95.81 134 LYS A N 1
ATOM 1084 C CA . LYS A 1 134 ? -24.771 -1.452 26.914 1.00 95.81 134 LYS A CA 1
ATOM 1085 C C . LYS A 1 134 ? -23.415 -1.447 26.201 1.00 95.81 134 LYS A C 1
ATOM 1087 O O . LYS A 1 134 ? -22.382 -1.255 26.832 1.00 95.81 134 LYS A O 1
ATOM 1092 N N . VAL A 1 135 ? -23.437 -1.556 24.872 1.00 97.00 135 VAL A N 1
ATOM 1093 C CA . VAL A 1 135 ? -22.251 -1.396 24.017 1.00 97.00 135 VAL A CA 1
ATOM 1094 C C . VAL A 1 135 ? -22.379 -0.124 23.179 1.00 97.00 135 VAL A C 1
ATOM 1096 O O . VAL A 1 135 ? -23.438 0.149 22.607 1.00 97.00 135 VAL A O 1
ATOM 1099 N N . ILE A 1 136 ? -21.312 0.670 23.121 1.00 97.38 136 ILE A N 1
ATOM 1100 C CA . ILE A 1 136 ? -21.173 1.815 22.214 1.00 97.38 136 ILE A CA 1
ATOM 1101 C C . ILE A 1 136 ? -20.104 1.471 21.188 1.00 97.38 136 ILE A C 1
ATOM 1103 O O . ILE A 1 136 ? -18.979 1.153 21.562 1.00 97.38 136 ILE A O 1
ATOM 1107 N N . GLU A 1 137 ? -20.429 1.584 19.905 1.00 98.00 137 GLU A N 1
ATOM 1108 C CA . GLU A 1 137 ? -19.527 1.196 18.823 1.00 98.00 137 GLU A CA 1
ATOM 1109 C C . GLU A 1 137 ? -19.248 2.367 17.879 1.00 98.00 137 GLU A C 1
ATOM 1111 O O . GLU A 1 137 ? -20.095 3.239 17.669 1.00 98.00 137 GLU A O 1
ATOM 1116 N N . LYS A 1 138 ? -18.047 2.388 17.300 1.00 98.12 138 LYS A N 1
ATOM 1117 C CA . LYS A 1 138 ? -17.685 3.299 16.213 1.00 98.12 138 LYS A CA 1
ATOM 1118 C C . LYS A 1 138 ? -16.748 2.602 15.243 1.00 98.12 138 LYS A C 1
ATOM 1120 O O . LYS A 1 138 ? -15.837 1.894 15.666 1.00 98.12 138 LYS A O 1
ATOM 1125 N N . GLU A 1 139 ? -16.944 2.853 13.956 1.00 98.25 139 GLU A N 1
ATOM 1126 C CA . GLU A 1 139 ? -16.125 2.291 12.887 1.00 98.25 139 GLU A CA 1
ATOM 1127 C C . GLU A 1 139 ? -15.401 3.381 12.106 1.00 98.25 139 GLU A C 1
ATOM 1129 O O . GLU A 1 139 ? -15.899 4.498 11.942 1.00 98.25 139 GLU A O 1
ATOM 1134 N N . ILE A 1 140 ? -14.217 3.031 11.618 1.00 98.19 140 ILE A N 1
ATOM 1135 C CA . ILE A 1 140 ? -13.462 3.802 10.637 1.00 98.19 140 ILE A CA 1
ATOM 1136 C C . ILE A 1 140 ? -12.942 2.863 9.555 1.00 98.19 140 ILE A C 1
ATOM 1138 O O . ILE A 1 140 ? -12.751 1.669 9.781 1.00 98.19 140 ILE A O 1
ATOM 1142 N N . THR A 1 141 ? -12.677 3.415 8.376 1.00 98.00 141 THR A N 1
ATOM 1143 C CA . THR A 1 141 ? -11.976 2.707 7.304 1.00 98.00 141 THR A CA 1
ATOM 1144 C C . THR A 1 141 ? -10.628 3.366 7.080 1.00 98.00 141 THR A C 1
ATOM 1146 O O . THR A 1 141 ? -10.563 4.578 6.888 1.00 98.00 141 THR A O 1
ATOM 1149 N N . VAL A 1 142 ? -9.564 2.568 7.083 1.00 95.88 142 VAL A N 1
ATOM 1150 C CA . VAL A 1 142 ? -8.213 3.016 6.745 1.00 95.88 142 VAL A CA 1
ATOM 1151 C C . VAL A 1 142 ? -7.798 2.354 5.438 1.00 95.88 142 VAL A C 1
ATOM 1153 O O . VAL A 1 142 ? -7.850 1.130 5.305 1.00 95.88 142 VAL A O 1
ATOM 1156 N N . PHE A 1 143 ? -7.415 3.167 4.454 1.00 91.50 143 PHE A N 1
ATOM 1157 C CA . PHE A 1 143 ? -6.923 2.675 3.172 1.00 91.50 143 PHE A CA 1
ATOM 1158 C C . PHE A 1 143 ? -5.429 2.351 3.270 1.00 91.50 143 PHE A C 1
ATOM 1160 O O . PHE A 1 143 ? -4.626 3.188 3.675 1.00 91.50 143 PHE A O 1
ATOM 1167 N N . VAL A 1 144 ? -5.069 1.130 2.890 1.00 89.19 144 VAL A N 1
ATOM 1168 C CA . VAL A 1 144 ? -3.692 0.645 2.783 1.00 89.19 144 VAL A CA 1
ATOM 1169 C C . VAL A 1 144 ? -3.313 0.624 1.314 1.00 89.19 144 VAL A C 1
ATOM 1171 O O . VAL A 1 144 ? -4.005 0.016 0.499 1.00 89.19 144 VAL A O 1
ATOM 1174 N N . ASP A 1 145 ? -2.194 1.245 0.970 1.00 86.31 145 ASP A N 1
ATOM 1175 C CA . ASP A 1 145 ? -1.792 1.384 -0.426 1.00 86.31 145 ASP A CA 1
ATOM 1176 C C . ASP A 1 145 ? -1.653 0.032 -1.135 1.00 86.31 145 ASP A C 1
ATOM 1178 O O . ASP A 1 145 ? -1.094 -0.926 -0.597 1.00 86.31 145 ASP A O 1
ATOM 1182 N N . TYR A 1 146 ? -2.137 -0.050 -2.378 1.00 87.31 146 TYR A N 1
ATOM 1183 C CA . TYR A 1 146 ? -2.021 -1.271 -3.179 1.00 87.31 146 TYR A CA 1
ATOM 1184 C C . TYR A 1 146 ? -0.566 -1.637 -3.463 1.00 87.31 146 TYR A C 1
ATOM 1186 O O . TYR A 1 146 ? -0.229 -2.823 -3.479 1.00 87.31 146 TYR A O 1
ATOM 1194 N N . LEU A 1 147 ? 0.283 -0.622 -3.646 1.00 88.06 147 LEU A N 1
ATOM 1195 C CA . LEU A 1 147 ? 1.715 -0.778 -3.833 1.00 88.06 147 LEU A CA 1
ATOM 1196 C C . LEU A 1 147 ? 2.466 -0.449 -2.543 1.00 88.06 147 LEU A C 1
ATOM 1198 O O . LEU A 1 147 ? 2.452 0.681 -2.060 1.00 88.06 147 LEU A O 1
ATOM 1202 N N . ILE A 1 148 ? 3.176 -1.434 -2.015 1.00 83.75 148 ILE A N 1
ATOM 1203 C CA . ILE A 1 148 ? 3.852 -1.349 -0.721 1.00 83.75 148 ILE A CA 1
ATOM 1204 C C . ILE A 1 148 ? 5.246 -0.755 -0.882 1.00 83.75 148 ILE A C 1
ATOM 1206 O O . ILE A 1 148 ? 5.627 0.168 -0.160 1.00 83.75 148 ILE A O 1
ATOM 1210 N N . SER A 1 149 ? 5.992 -1.244 -1.869 1.00 85.69 149 SER A N 1
ATOM 1211 C CA . SER A 1 149 ? 7.335 -0.768 -2.175 1.00 85.69 149 SER A CA 1
ATOM 1212 C C . SER A 1 149 ? 7.628 -0.875 -3.667 1.00 85.69 149 SER A C 1
ATOM 1214 O O . SER A 1 149 ? 7.052 -1.704 -4.373 1.00 85.69 149 SER A O 1
ATOM 1216 N N . ALA A 1 150 ? 8.532 -0.018 -4.136 1.00 90.38 150 ALA A N 1
ATOM 1217 C CA . ALA A 1 150 ? 9.080 -0.051 -5.482 1.00 90.38 150 ALA A CA 1
ATOM 1218 C C . ALA A 1 150 ? 10.530 0.439 -5.449 1.00 90.38 150 ALA A C 1
ATOM 1220 O O . ALA A 1 150 ? 10.824 1.487 -4.872 1.00 90.38 150 ALA A O 1
ATOM 1221 N N . GLN A 1 151 ? 11.436 -0.318 -6.058 1.00 92.31 151 GLN A N 1
ATOM 1222 C CA . GLN A 1 151 ? 12.852 0.005 -6.164 1.00 92.31 151 GLN A CA 1
ATOM 1223 C C . GLN A 1 151 ? 13.338 -0.274 -7.581 1.00 92.31 151 GLN A C 1
ATOM 1225 O O . GLN A 1 151 ? 13.030 -1.312 -8.168 1.00 92.31 151 GLN A O 1
ATOM 1230 N N . GLN A 1 152 ? 14.112 0.660 -8.126 1.00 94.19 152 GLN A N 1
ATOM 1231 C CA . GLN A 1 152 ? 14.704 0.530 -9.447 1.00 94.19 152 GLN A CA 1
ATOM 1232 C C . GLN A 1 152 ? 16.199 0.253 -9.333 1.00 94.19 152 GLN A C 1
ATOM 1234 O O . GLN A 1 152 ? 16.915 0.929 -8.598 1.00 94.19 152 GLN A O 1
ATOM 1239 N N . THR A 1 153 ? 16.680 -0.673 -10.151 1.00 94.62 153 THR A N 1
ATOM 1240 C CA . THR A 1 153 ? 18.099 -0.807 -10.475 1.00 94.62 153 THR A CA 1
ATOM 1241 C C . THR A 1 153 ? 18.290 -0.681 -11.980 1.00 94.62 153 THR A C 1
ATOM 1243 O O . THR A 1 153 ? 17.356 -0.875 -12.762 1.00 94.62 153 THR A O 1
ATOM 1246 N N . ALA A 1 154 ? 19.497 -0.318 -12.405 1.00 93.56 154 ALA A N 1
ATOM 1247 C CA . ALA A 1 154 ? 19.836 -0.281 -13.816 1.00 93.56 154 ALA A CA 1
ATOM 1248 C C . ALA A 1 154 ? 21.266 -0.751 -14.050 1.00 93.56 154 ALA A C 1
ATOM 1250 O O . ALA A 1 154 ? 22.161 -0.493 -13.248 1.00 93.56 154 ALA A O 1
ATOM 1251 N N . LEU A 1 155 ? 21.465 -1.409 -15.184 1.00 92.69 155 LEU A N 1
ATOM 1252 C CA . LEU A 1 155 ? 22.752 -1.859 -15.676 1.00 92.69 155 LEU A CA 1
ATOM 1253 C C . LEU A 1 155 ? 23.002 -1.205 -17.032 1.00 92.69 155 LEU A C 1
ATOM 1255 O O . LEU A 1 155 ? 22.222 -1.381 -17.965 1.00 92.69 155 LEU A O 1
ATOM 1259 N N . ARG A 1 156 ? 24.091 -0.445 -17.137 1.00 90.00 156 ARG A N 1
ATOM 1260 C CA . ARG A 1 156 ? 24.521 0.189 -18.387 1.00 90.00 156 ARG A CA 1
ATOM 1261 C C . ARG A 1 156 ? 25.671 -0.610 -18.992 1.00 90.00 156 ARG A C 1
ATOM 1263 O O . ARG A 1 156 ? 26.613 -0.945 -18.276 1.00 90.00 156 ARG A O 1
ATOM 1270 N N . LYS A 1 157 ? 25.588 -0.917 -20.285 1.00 89.56 157 LYS A N 1
ATOM 1271 C CA . LYS A 1 157 ? 26.628 -1.601 -21.063 1.00 89.56 157 LYS A CA 1
ATOM 1272 C C . LYS A 1 157 ? 26.613 -1.058 -22.488 1.00 89.56 157 LYS A C 1
ATOM 1274 O O . LYS A 1 157 ? 25.687 -1.372 -23.231 1.00 89.56 157 LYS A O 1
ATOM 1279 N N . ASN A 1 158 ? 27.640 -0.294 -22.856 1.00 90.50 158 ASN A N 1
ATOM 1280 C CA . ASN A 1 158 ? 27.794 0.297 -24.188 1.00 90.50 158 ASN A CA 1
ATOM 1281 C C . ASN A 1 158 ? 26.511 1.044 -24.619 1.00 90.50 158 ASN A C 1
ATOM 1283 O O . ASN A 1 158 ? 26.028 1.906 -23.890 1.00 90.50 158 ASN A O 1
ATOM 1287 N N . GLU A 1 159 ? 25.916 0.668 -25.754 1.00 93.75 159 GLU A N 1
ATOM 1288 C CA . GLU A 1 159 ? 24.677 1.203 -26.323 1.00 93.75 159 GLU A CA 1
ATOM 1289 C C . GLU A 1 159 ? 23.379 0.740 -25.628 1.00 93.75 159 GLU A C 1
ATOM 1291 O O . GLU A 1 159 ? 22.281 1.078 -26.078 1.00 93.75 159 GLU A O 1
ATOM 1296 N N . VAL A 1 160 ? 23.474 -0.045 -24.548 1.00 94.75 160 VAL A N 1
ATOM 1297 C CA . VAL A 1 160 ? 22.333 -0.673 -23.868 1.00 94.75 160 VAL A CA 1
ATOM 1298 C C . VAL A 1 160 ? 22.220 -0.232 -22.40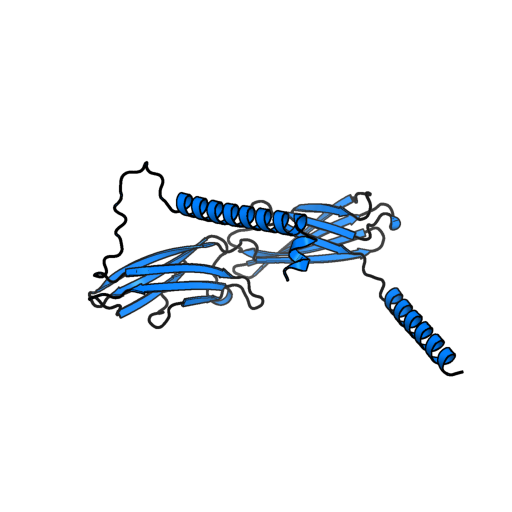9 1.00 94.75 160 VAL A C 1
ATOM 1300 O O . VAL A 1 160 ? 23.182 -0.253 -21.639 1.00 94.75 160 VAL A O 1
ATOM 1303 N N . VAL A 1 161 ? 20.995 0.086 -21.991 1.00 94.88 161 VAL A N 1
ATOM 1304 C CA . VAL A 1 161 ? 20.621 0.259 -20.585 1.00 94.88 161 VAL A CA 1
ATOM 1305 C C . VAL A 1 161 ? 19.490 -0.707 -20.251 1.00 94.88 161 VAL A C 1
ATOM 1307 O O . VAL A 1 161 ? 18.401 -0.620 -20.810 1.00 94.88 161 VAL A O 1
ATOM 1310 N N . GLU A 1 162 ? 19.734 -1.633 -19.330 1.00 96.06 162 GLU A N 1
ATOM 1311 C CA . GLU A 1 162 ? 18.711 -2.526 -18.787 1.00 96.06 162 GLU A CA 1
ATOM 1312 C C . GLU A 1 162 ? 18.230 -1.974 -17.451 1.00 96.06 162 GLU A C 1
ATOM 1314 O O . GLU A 1 162 ? 19.027 -1.734 -16.547 1.00 96.06 162 GLU A O 1
ATOM 1319 N N . VAL A 1 163 ? 16.926 -1.766 -17.320 1.00 96.50 163 VAL A N 1
ATOM 1320 C CA . VAL A 1 163 ? 16.305 -1.222 -16.114 1.00 96.50 163 VAL A CA 1
ATOM 1321 C C . VAL A 1 163 ? 15.394 -2.281 -15.522 1.00 96.50 163 VAL A C 1
ATOM 1323 O O . VAL A 1 163 ? 14.550 -2.848 -16.215 1.00 96.50 163 VAL A O 1
ATOM 1326 N N . THR A 1 164 ? 15.564 -2.537 -14.231 1.00 96.81 164 THR A N 1
ATOM 1327 C CA . THR A 1 164 ? 14.762 -3.489 -13.468 1.00 96.81 164 THR A CA 1
ATOM 1328 C C . THR A 1 164 ? 13.985 -2.739 -12.396 1.00 96.81 164 THR A C 1
ATOM 1330 O O . THR A 1 164 ? 14.585 -2.034 -11.587 1.00 96.81 164 THR A O 1
ATOM 1333 N N . LEU A 1 165 ? 12.665 -2.910 -12.370 1.00 96.56 165 LEU A N 1
ATOM 1334 C CA . LEU A 1 165 ? 11.816 -2.490 -11.262 1.00 96.56 165 LEU A CA 1
ATOM 1335 C C . LEU A 1 165 ? 11.423 -3.708 -10.434 1.00 96.56 165 LEU A C 1
ATOM 1337 O O . LEU A 1 165 ? 10.740 -4.606 -10.928 1.00 96.56 165 LEU A O 1
ATOM 1341 N N . GLU A 1 166 ? 11.811 -3.700 -9.168 1.00 96.00 166 GLU A N 1
ATOM 1342 C CA . GLU A 1 166 ? 11.287 -4.593 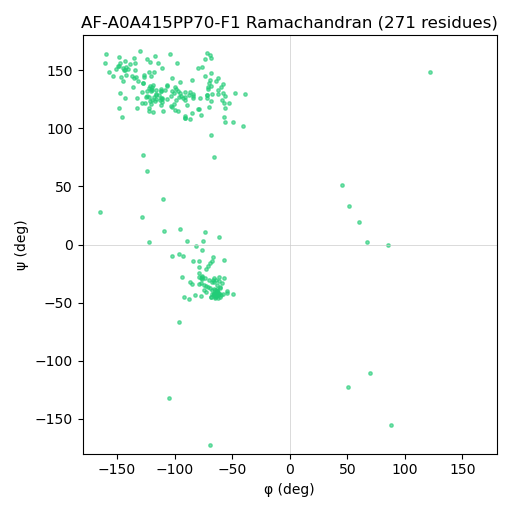-8.145 1.00 96.00 166 GLU A CA 1
ATOM 1343 C C . GLU A 1 166 ? 10.173 -3.871 -7.383 1.00 96.00 166 GLU A C 1
ATOM 1345 O O . GLU A 1 166 ? 10.378 -2.761 -6.899 1.00 96.00 166 GLU A O 1
ATOM 1350 N N . TYR A 1 167 ? 8.992 -4.473 -7.279 1.00 93.50 167 TYR A N 1
ATOM 1351 C CA . TYR A 1 167 ? 7.864 -3.889 -6.559 1.00 93.50 167 TYR A CA 1
ATOM 1352 C C . TYR A 1 167 ? 7.027 -4.944 -5.842 1.00 93.50 167 TYR A C 1
ATOM 1354 O O . TYR A 1 167 ? 6.935 -6.091 -6.279 1.00 93.50 167 TYR A O 1
ATOM 1362 N N . VAL A 1 168 ? 6.411 -4.546 -4.730 1.00 90.31 168 VAL A N 1
ATOM 1363 C CA . VAL A 1 168 ? 5.582 -5.412 -3.883 1.00 90.31 168 VAL A CA 1
ATOM 1364 C C . VAL A 1 168 ? 4.175 -4.839 -3.799 1.00 90.31 168 VAL A C 1
ATOM 1366 O O . VAL A 1 168 ? 4.004 -3.649 -3.533 1.00 90.31 168 VAL A O 1
ATOM 1369 N N . TYR A 1 169 ? 3.167 -5.683 -4.009 1.00 90.31 169 TYR A N 1
ATOM 1370 C CA . TYR A 1 169 ? 1.753 -5.326 -3.886 1.00 90.31 169 TYR A CA 1
ATOM 1371 C C . TYR A 1 169 ? 0.965 -6.387 -3.119 1.00 90.31 169 TYR A C 1
ATOM 1373 O O . TYR A 1 169 ? 1.400 -7.531 -2.992 1.00 90.31 169 TYR A O 1
ATOM 1381 N N . GLY A 1 170 ? -0.201 -6.010 -2.591 1.00 88.25 170 GLY A N 1
ATOM 1382 C CA . GLY A 1 170 ? -1.095 -6.953 -1.912 1.00 88.25 170 GLY A CA 1
ATOM 1383 C C . GLY A 1 170 ? -1.692 -7.971 -2.880 1.00 88.25 170 GLY A C 1
ATOM 1384 O O . GLY A 1 170 ? -2.270 -7.594 -3.895 1.00 88.25 170 GLY A O 1
ATOM 1385 N N . ALA A 1 171 ? -1.606 -9.260 -2.551 1.00 86.50 171 ALA A N 1
ATOM 1386 C CA . ALA A 1 171 ? -2.085 -10.345 -3.411 1.00 86.50 171 ALA A CA 1
ATOM 1387 C C . ALA A 1 171 ? -3.601 -10.270 -3.687 1.00 86.50 171 ALA A C 1
ATOM 1389 O O . ALA A 1 171 ? -4.064 -10.701 -4.741 1.00 86.50 171 ALA A O 1
ATOM 1390 N N . SER A 1 172 ? -4.370 -9.686 -2.762 1.00 85.19 172 SER A N 1
ATOM 1391 C CA . SER A 1 172 ? -5.813 -9.448 -2.894 1.00 85.19 172 SER A CA 1
ATOM 1392 C C . SER A 1 172 ? -6.173 -8.324 -3.871 1.00 85.19 172 SER A C 1
ATOM 1394 O O . SER A 1 172 ? -7.295 -8.294 -4.365 1.00 85.19 172 SER A O 1
ATOM 1396 N N . ASN A 1 173 ? -5.237 -7.418 -4.171 1.00 87.44 173 ASN A N 1
ATOM 1397 C CA . ASN A 1 173 ? -5.419 -6.307 -5.106 1.00 87.44 173 ASN A CA 1
ATOM 1398 C C . ASN A 1 173 ? -4.280 -6.336 -6.132 1.00 87.44 173 ASN A C 1
ATOM 1400 O O . ASN A 1 173 ? -3.306 -5.587 -6.004 1.00 87.44 173 ASN A O 1
ATOM 1404 N N . PRO A 1 174 ? -4.349 -7.250 -7.117 1.00 87.06 174 PRO A N 1
ATOM 1405 C CA . PRO A 1 174 ? -3.256 -7.465 -8.042 1.00 87.06 174 PRO A CA 1
ATOM 1406 C C . PRO A 1 174 ? -2.985 -6.229 -8.893 1.00 87.06 174 PRO A C 1
ATOM 1408 O O . PRO A 1 174 ? -3.901 -5.563 -9.373 1.00 87.06 174 PRO A O 1
ATOM 1411 N N . VAL A 1 175 ? -1.701 -5.968 -9.122 1.00 88.25 175 VAL A N 1
ATOM 1412 C CA . VAL A 1 175 ? -1.244 -4.826 -9.910 1.00 88.25 175 VAL A CA 1
ATOM 1413 C C . VAL A 1 175 ? -0.745 -5.301 -11.273 1.00 88.25 175 VAL A C 1
ATOM 1415 O O . VAL A 1 175 ? -0.053 -6.321 -11.401 1.00 88.25 175 VAL A O 1
ATOM 1418 N N . GLU A 1 176 ? -1.134 -4.570 -12.315 1.00 90.12 176 GLU A N 1
ATOM 1419 C CA . GLU A 1 176 ? -0.664 -4.812 -13.676 1.00 90.12 176 GLU A CA 1
ATOM 1420 C C . GLU A 1 176 ? 0.821 -4.469 -13.832 1.00 90.12 176 GLU A C 1
ATOM 1422 O O . GLU A 1 176 ? 1.398 -3.709 -13.053 1.00 90.12 176 GLU A O 1
ATOM 1427 N N . VAL A 1 177 ? 1.442 -5.009 -14.884 1.00 92.38 177 VAL A N 1
ATOM 1428 C CA . VAL A 1 177 ? 2.816 -4.641 -15.242 1.00 92.38 177 VAL A CA 1
ATOM 1429 C C . VAL A 1 177 ? 2.869 -3.129 -15.508 1.00 92.38 177 VAL A C 1
ATOM 1431 O O . VAL A 1 177 ? 2.113 -2.639 -16.354 1.00 92.38 177 VAL A O 1
ATOM 1434 N N . PRO A 1 178 ? 3.736 -2.370 -14.813 1.00 93.38 178 PRO A N 1
ATOM 1435 C CA . PRO A 1 178 ? 3.802 -0.932 -14.993 1.00 93.38 178 PRO A CA 1
ATOM 1436 C C . PRO A 1 178 ? 4.355 -0.573 -16.370 1.00 93.38 178 PRO A C 1
ATOM 1438 O O . PRO A 1 178 ? 5.227 -1.247 -16.931 1.00 93.38 178 PRO A O 1
ATOM 1441 N N . LYS A 1 179 ? 3.865 0.548 -16.893 1.00 91.88 179 LYS A N 1
ATOM 1442 C CA . LYS A 1 179 ? 4.419 1.185 -18.087 1.00 91.88 179 LYS A CA 1
ATOM 1443 C C . LYS A 1 179 ? 5.576 2.083 -17.674 1.00 91.88 179 LYS A C 1
ATOM 1445 O O . LYS A 1 179 ? 5.480 2.782 -16.665 1.00 91.88 179 LYS A O 1
ATOM 1450 N N . ILE A 1 180 ? 6.630 2.106 -18.479 1.00 93.06 180 ILE A N 1
ATOM 1451 C CA . ILE A 1 180 ? 7.750 3.027 -18.299 1.00 93.06 180 ILE A CA 1
ATOM 1452 C C . ILE A 1 180 ? 7.603 4.229 -19.232 1.00 93.06 180 ILE A C 1
ATOM 1454 O O . ILE A 1 180 ? 7.281 4.081 -20.411 1.00 93.06 180 ILE A O 1
ATOM 1458 N N . LEU A 1 181 ? 7.816 5.427 -18.696 1.00 92.31 181 LEU A N 1
ATOM 1459 C CA . LEU A 1 181 ? 7.865 6.668 -19.458 1.00 92.31 181 LEU A CA 1
ATOM 1460 C C . LEU A 1 181 ? 9.227 7.322 -19.262 1.00 92.31 181 LEU A C 1
ATOM 1462 O O . LEU A 1 181 ? 9.690 7.466 -18.133 1.00 92.31 181 LEU A O 1
ATOM 1466 N N . ILE A 1 182 ? 9.835 7.771 -20.355 1.00 93.25 182 ILE A N 1
ATOM 1467 C CA . ILE A 1 182 ? 11.007 8.643 -20.304 1.00 93.25 182 ILE A CA 1
ATOM 1468 C C . ILE A 1 182 ? 10.493 10.075 -20.156 1.00 93.25 182 ILE A C 1
ATOM 1470 O O . ILE A 1 182 ? 9.836 10.590 -21.060 1.00 93.25 182 ILE A O 1
ATOM 1474 N N . THR A 1 183 ? 10.750 10.707 -19.013 1.00 92.44 183 THR A N 1
ATOM 1475 C CA . THR A 1 183 ? 10.259 12.067 -18.727 1.00 92.44 183 THR A CA 1
ATOM 1476 C C . THR A 1 183 ? 11.272 13.142 -19.102 1.00 92.44 183 THR A C 1
ATOM 1478 O O . THR A 1 183 ? 10.880 14.246 -19.472 1.00 92.44 183 THR A O 1
ATOM 1481 N N . SER A 1 184 ? 12.567 12.823 -19.066 1.00 92.00 184 SER A N 1
ATOM 1482 C CA . SER A 1 184 ? 13.632 13.676 -19.597 1.00 92.00 184 SER A CA 1
ATOM 1483 C C . SER A 1 184 ? 14.908 12.881 -19.864 1.00 92.00 184 SER A C 1
ATOM 1485 O O . SER A 1 184 ? 15.157 11.866 -19.216 1.00 92.00 184 SER A O 1
ATOM 1487 N N . MET A 1 185 ? 15.750 13.382 -20.767 1.00 91.06 185 MET A N 1
ATOM 1488 C CA . MET A 1 185 ? 17.086 12.853 -21.058 1.00 91.06 185 MET A CA 1
ATOM 1489 C C . MET A 1 185 ? 18.064 14.006 -21.295 1.00 91.06 185 MET A C 1
ATOM 1491 O O . MET A 1 185 ? 17.659 15.071 -21.760 1.00 91.06 185 MET A O 1
ATOM 1495 N N . SER A 1 186 ? 19.346 13.793 -20.988 1.00 89.50 186 SER A N 1
ATOM 1496 C CA . SER A 1 186 ? 20.413 14.782 -21.207 1.00 89.50 186 SER A CA 1
ATOM 1497 C C . SER A 1 186 ? 20.728 15.031 -22.686 1.00 89.50 186 SER A C 1
ATOM 1499 O O . SER A 1 186 ? 21.369 16.023 -23.019 1.00 89.50 186 SER A O 1
ATOM 1501 N N . ASN A 1 187 ? 20.286 14.142 -23.578 1.00 86.56 187 ASN A N 1
ATOM 1502 C CA . ASN A 1 187 ? 20.290 14.340 -25.022 1.00 86.56 187 ASN A CA 1
ATOM 1503 C C . ASN A 1 187 ? 18.896 14.019 -25.598 1.00 86.56 187 ASN A C 1
ATOM 1505 O O . ASN A 1 187 ? 18.044 13.448 -24.918 1.00 86.56 187 ASN A O 1
ATOM 1509 N N . SER A 1 188 ? 18.639 14.411 -26.846 1.00 81.81 188 SER A N 1
ATOM 1510 C CA . SER A 1 188 ? 17.323 14.242 -27.484 1.00 81.81 188 SER A CA 1
ATOM 1511 C C . SER A 1 188 ? 17.197 12.970 -28.333 1.00 81.81 188 SER A C 1
ATOM 1513 O O . SER A 1 188 ? 16.257 12.866 -29.119 1.00 81.81 188 SER A O 1
ATOM 1515 N N . ILE A 1 189 ? 18.128 12.014 -28.221 1.00 90.69 189 ILE A N 1
ATOM 1516 C CA . ILE A 1 189 ? 18.107 10.793 -29.037 1.00 90.69 189 ILE A CA 1
ATOM 1517 C C . ILE A 1 189 ? 17.321 9.718 -28.291 1.00 90.69 189 ILE A C 1
ATOM 1519 O O . ILE A 1 189 ? 17.768 9.185 -27.276 1.00 90.69 189 ILE A O 1
ATOM 1523 N N . ALA A 1 190 ? 16.131 9.407 -28.799 1.00 89.62 190 ALA A N 1
ATOM 1524 C CA . ALA A 1 190 ? 15.266 8.408 -28.193 1.00 89.62 190 ALA A CA 1
ATOM 1525 C C . ALA A 1 190 ? 15.820 6.982 -28.392 1.00 89.62 190 ALA A C 1
ATOM 1527 O O . ALA A 1 190 ? 16.181 6.630 -29.517 1.00 89.62 190 ALA A O 1
ATOM 1528 N N . PRO A 1 191 ? 15.846 6.146 -27.341 1.00 94.81 191 PRO A N 1
ATOM 1529 C CA . PRO A 1 191 ? 16.174 4.731 -27.471 1.00 94.81 191 PRO A CA 1
ATOM 1530 C C . PRO A 1 191 ? 15.030 3.938 -28.103 1.00 94.81 191 PRO A C 1
ATOM 1532 O O . PRO A 1 191 ? 13.853 4.292 -27.990 1.00 94.81 191 PRO A O 1
ATOM 1535 N N . LYS A 1 192 ? 15.364 2.766 -28.642 1.00 96.06 192 LYS A N 1
ATOM 1536 C CA . LYS A 1 192 ? 14.406 1.667 -28.772 1.00 96.06 192 LYS A CA 1
ATOM 1537 C C . LYS A 1 192 ? 14.131 1.095 -27.381 1.00 96.06 192 LYS A C 1
ATOM 1539 O O . LYS A 1 192 ? 15.072 0.764 -26.664 1.00 96.06 192 LYS A O 1
ATOM 1544 N N . VAL A 1 193 ? 12.857 0.970 -27.011 1.00 95.62 193 VAL A N 1
ATOM 1545 C CA . VAL A 1 193 ? 12.436 0.442 -25.703 1.00 95.62 193 VAL A CA 1
ATOM 1546 C C . VAL A 1 193 ? 11.756 -0.907 -25.885 1.00 95.62 193 VAL A C 1
ATOM 1548 O O . VAL A 1 193 ? 10.791 -1.022 -26.639 1.00 95.62 193 VAL A O 1
ATOM 1551 N N . GLU A 1 194 ? 12.243 -1.919 -25.177 1.00 96.38 194 GLU A N 1
ATOM 1552 C CA . GLU A 1 194 ? 11.723 -3.284 -25.219 1.00 96.38 194 GLU A CA 1
ATOM 1553 C C . GLU A 1 194 ? 11.340 -3.746 -23.812 1.00 96.38 194 GLU A C 1
ATOM 1555 O O . GLU A 1 194 ? 12.142 -3.682 -22.881 1.00 96.38 194 GLU A O 1
ATOM 1560 N N . TYR A 1 195 ? 10.108 -4.232 -23.659 1.00 96.31 195 TYR A N 1
ATOM 1561 C CA . TYR A 1 195 ? 9.723 -5.027 -22.495 1.00 96.31 195 TYR A CA 1
ATOM 1562 C C . TYR A 1 195 ? 10.389 -6.401 -22.597 1.00 96.31 195 TYR A C 1
ATOM 1564 O O . TYR A 1 195 ? 10.278 -7.052 -23.637 1.00 96.31 195 TYR A O 1
ATOM 1572 N N . MET A 1 196 ? 11.068 -6.835 -21.536 1.00 96.19 196 MET A N 1
ATOM 1573 C CA . MET A 1 196 ? 11.738 -8.136 -21.511 1.00 96.19 196 MET A CA 1
ATOM 1574 C C . MET A 1 196 ? 10.857 -9.190 -20.844 1.00 96.19 196 MET A C 1
ATOM 1576 O O . MET A 1 196 ? 10.407 -10.129 -21.495 1.00 96.19 196 MET A O 1
ATOM 1580 N N . ASP A 1 197 ? 10.617 -9.038 -19.544 1.00 97.06 197 ASP A N 1
ATOM 1581 C CA . ASP A 1 197 ? 9.853 -9.985 -18.744 1.00 97.06 197 ASP A CA 1
ATOM 1582 C C . ASP A 1 197 ? 9.308 -9.353 -17.456 1.00 97.06 197 ASP A C 1
ATOM 1584 O O . ASP A 1 197 ? 9.724 -8.280 -17.005 1.00 97.06 197 ASP A O 1
ATOM 1588 N N . THR A 1 198 ? 8.345 -10.057 -16.860 1.00 97.56 198 THR A N 1
ATOM 1589 C CA . THR A 1 198 ? 7.899 -9.840 -15.489 1.00 97.56 198 THR A CA 1
ATOM 1590 C C . THR A 1 198 ? 7.820 -11.181 -14.788 1.00 97.56 198 THR A C 1
ATOM 1592 O O . THR A 1 198 ? 6.999 -12.025 -15.147 1.00 97.56 198 THR A O 1
ATOM 1595 N N . VAL A 1 199 ? 8.629 -11.355 -13.750 1.00 97.38 199 VAL A N 1
ATOM 1596 C CA . VAL A 1 199 ? 8.560 -12.520 -12.865 1.00 97.38 199 VAL A CA 1
ATOM 1597 C C . VAL A 1 199 ? 7.794 -12.127 -11.609 1.00 97.38 199 VAL A C 1
ATOM 1599 O O . VAL A 1 199 ? 8.012 -11.044 -11.065 1.00 97.38 199 VAL A O 1
ATOM 1602 N N . LYS A 1 200 ? 6.875 -12.989 -11.166 1.00 96.62 200 LYS A N 1
ATOM 1603 C CA . LYS A 1 200 ? 6.053 -12.785 -9.969 1.00 96.62 200 LYS A CA 1
ATOM 1604 C C . LYS A 1 200 ? 6.282 -13.924 -8.983 1.00 96.62 200 LYS A C 1
ATOM 1606 O O . LYS A 1 200 ? 6.289 -15.086 -9.379 1.00 96.62 200 LYS A O 1
ATOM 1611 N N . GLU A 1 201 ? 6.414 -13.581 -7.712 1.00 94.88 201 GLU A N 1
ATOM 1612 C CA . GLU A 1 201 ? 6.569 -14.510 -6.600 1.00 94.88 201 GLU A CA 1
ATOM 1613 C C . GLU A 1 201 ? 5.526 -14.173 -5.530 1.00 94.88 201 GLU A C 1
ATOM 1615 O O . GLU A 1 201 ? 5.470 -13.045 -5.036 1.00 94.88 201 GLU A O 1
ATOM 1620 N N . ASN A 1 202 ? 4.678 -15.142 -5.185 1.00 90.19 202 ASN A N 1
ATOM 1621 C CA . ASN A 1 202 ? 3.691 -14.972 -4.122 1.00 90.19 202 ASN A CA 1
ATOM 1622 C C . ASN A 1 202 ? 4.337 -15.250 -2.765 1.00 90.19 202 ASN A C 1
ATOM 1624 O O . ASN A 1 202 ? 4.910 -16.314 -2.546 1.00 90.19 202 ASN A O 1
ATOM 1628 N N . GLN A 1 203 ? 4.183 -14.306 -1.846 1.00 83.12 203 GLN A N 1
ATOM 1629 C CA . GLN A 1 203 ? 4.725 -14.326 -0.493 1.00 83.12 203 GLN A CA 1
ATOM 1630 C C . GLN A 1 203 ? 3.575 -14.143 0.507 1.00 83.12 203 GLN A C 1
ATOM 1632 O O . GLN A 1 203 ? 3.483 -13.145 1.217 1.00 83.12 203 GLN A O 1
ATOM 1637 N N . GLY A 1 204 ? 2.643 -15.102 0.513 1.00 80.38 204 GLY A N 1
ATOM 1638 C CA . GLY A 1 204 ? 1.458 -15.069 1.373 1.00 80.38 204 GLY A CA 1
ATOM 1639 C C . GLY A 1 204 ? 0.470 -13.979 0.956 1.00 80.38 204 GLY A C 1
ATOM 1640 O O . GLY A 1 204 ? -0.158 -14.080 -0.095 1.00 80.38 204 GLY A O 1
ATOM 1641 N N . THR A 1 205 ? 0.328 -12.941 1.780 1.00 79.56 205 THR A N 1
ATOM 1642 C CA . THR A 1 205 ? -0.569 -11.798 1.532 1.00 79.56 205 THR A CA 1
ATOM 1643 C C . THR A 1 205 ? -0.033 -10.810 0.495 1.00 79.56 205 THR A C 1
ATOM 1645 O O . THR A 1 205 ? -0.751 -9.885 0.108 1.00 79.56 205 THR A O 1
ATOM 1648 N N . TYR A 1 206 ? 1.192 -11.012 0.001 1.00 86.12 206 TYR A N 1
ATOM 1649 C CA . TYR A 1 206 ? 1.828 -10.152 -0.993 1.00 86.12 206 TYR A CA 1
ATOM 1650 C C . TYR A 1 206 ? 2.268 -10.904 -2.233 1.00 86.12 206 TYR A C 1
ATOM 1652 O O . TYR A 1 206 ? 2.522 -12.108 -2.214 1.00 86.12 206 TYR A O 1
ATOM 1660 N N . THR A 1 207 ? 2.456 -10.141 -3.298 1.00 92.12 207 THR A N 1
ATOM 1661 C CA . THR A 1 207 ? 3.175 -10.572 -4.483 1.00 92.12 207 THR A CA 1
ATOM 1662 C C . THR A 1 207 ? 4.345 -9.628 -4.711 1.00 92.12 207 THR A C 1
ATOM 1664 O O . THR A 1 207 ? 4.169 -8.416 -4.856 1.00 92.12 207 THR A O 1
ATOM 1667 N N . LYS A 1 208 ? 5.546 -10.199 -4.774 1.00 94.62 208 LYS A N 1
ATOM 1668 C CA . LYS A 1 208 ? 6.744 -9.528 -5.267 1.00 94.62 208 LYS A CA 1
ATOM 1669 C C . LYS A 1 208 ? 6.797 -9.697 -6.781 1.00 94.62 208 LYS A C 1
ATOM 1671 O O . LYS A 1 208 ? 6.639 -10.803 -7.293 1.00 94.62 208 LYS A O 1
ATOM 1676 N N . ALA A 1 209 ? 7.012 -8.613 -7.510 1.00 96.62 209 ALA A N 1
ATOM 1677 C CA . ALA A 1 209 ? 7.158 -8.629 -8.955 1.00 96.62 209 ALA A CA 1
ATOM 1678 C C . ALA A 1 209 ? 8.442 -7.919 -9.380 1.00 96.62 209 ALA A C 1
ATOM 1680 O O . ALA A 1 209 ? 8.805 -6.874 -8.846 1.00 96.62 209 ALA A O 1
ATOM 1681 N N . ILE A 1 210 ? 9.121 -8.497 -10.364 1.00 97.62 210 ILE A N 1
ATOM 1682 C CA . ILE A 1 210 ? 10.351 -7.968 -10.949 1.00 97.62 210 ILE A CA 1
ATOM 1683 C C . ILE A 1 210 ? 10.088 -7.788 -12.434 1.00 97.62 210 ILE A C 1
ATOM 1685 O O . ILE A 1 210 ? 9.828 -8.764 -13.128 1.00 97.62 210 ILE A O 1
ATOM 1689 N N . THR A 1 211 ? 10.105 -6.548 -12.912 1.00 97.44 211 THR A N 1
ATOM 1690 C CA . THR A 1 211 ? 9.848 -6.192 -14.314 1.00 97.44 211 THR A CA 1
ATOM 1691 C C . THR A 1 211 ? 11.086 -5.580 -14.943 1.00 97.44 211 THR A C 1
ATOM 1693 O O . THR A 1 211 ? 11.679 -4.674 -14.358 1.00 97.44 211 THR A O 1
ATOM 1696 N N . LYS A 1 212 ? 11.457 -6.041 -16.141 1.00 97.50 212 LYS A N 1
ATOM 1697 C CA . LYS A 1 212 ? 12.651 -5.574 -16.851 1.0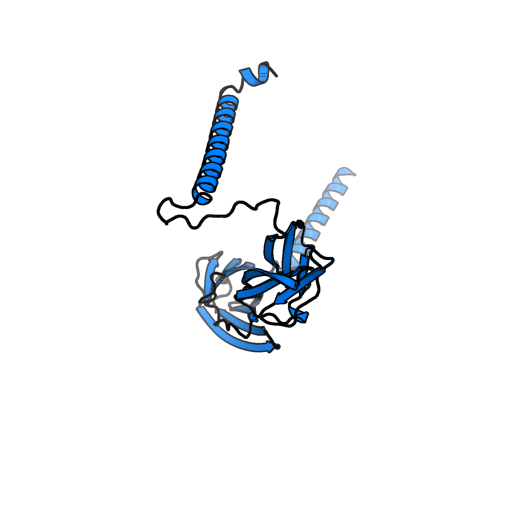0 97.50 212 LYS A CA 1
ATOM 1698 C C . LYS A 1 212 ? 12.312 -4.927 -18.185 1.00 97.50 212 LYS A C 1
ATOM 1700 O O . LYS A 1 212 ? 11.506 -5.443 -18.960 1.00 97.50 212 LYS A O 1
ATOM 1705 N N . TYR A 1 213 ? 12.981 -3.813 -18.456 1.00 96.94 213 TYR A N 1
ATOM 1706 C CA . TYR A 1 213 ? 12.958 -3.120 -19.737 1.00 96.94 213 TYR A CA 1
ATOM 1707 C C . TYR A 1 213 ? 14.381 -2.909 -20.243 1.00 96.94 213 TYR A C 1
ATOM 1709 O O . TYR A 1 213 ? 15.292 -2.623 -19.465 1.00 96.94 213 TYR A O 1
ATOM 1717 N N . ARG A 1 214 ? 14.559 -3.005 -21.558 1.00 96.75 214 ARG A N 1
ATOM 1718 C CA . ARG A 1 214 ? 15.811 -2.706 -22.246 1.00 96.75 214 ARG A CA 1
ATOM 1719 C C . ARG A 1 214 ? 15.651 -1.454 -23.095 1.00 96.75 214 ARG A C 1
ATOM 1721 O O . ARG A 1 214 ? 14.703 -1.337 -23.866 1.00 96.75 214 ARG A O 1
ATOM 1728 N N . PHE A 1 215 ? 16.606 -0.549 -22.959 1.00 96.19 215 PHE A N 1
ATOM 1729 C CA . PHE A 1 215 ? 16.761 0.649 -23.766 1.00 96.19 215 PHE A CA 1
ATOM 1730 C C . PHE A 1 215 ? 18.005 0.468 -24.629 1.00 96.19 215 PHE A C 1
ATOM 1732 O O . PHE A 1 215 ? 19.077 0.178 -24.097 1.00 96.19 215 PHE A O 1
ATOM 1739 N N . THR A 1 216 ? 17.870 0.618 -25.942 1.00 96.44 216 THR A N 1
ATOM 1740 C CA . THR A 1 216 ? 18.972 0.430 -26.892 1.00 96.44 216 THR A CA 1
ATOM 1741 C C . THR A 1 216 ? 19.096 1.636 -27.807 1.00 96.44 216 THR A C 1
ATOM 1743 O O . THR A 1 216 ? 18.108 2.082 -28.394 1.00 96.44 216 THR A O 1
ATOM 1746 N N . TRP A 1 217 ? 20.317 2.136 -27.941 1.00 95.44 217 TRP A N 1
ATOM 1747 C CA . TRP A 1 217 ? 20.707 3.156 -28.907 1.00 95.44 217 TRP A CA 1
ATOM 1748 C C . TRP A 1 217 ? 21.482 2.520 -30.064 1.00 95.44 217 TRP A C 1
ATOM 1750 O O . TRP A 1 217 ? 21.930 1.381 -29.968 1.00 95.44 217 TRP A O 1
ATOM 1760 N N . GLU A 1 218 ? 21.634 3.235 -31.179 1.00 95.25 218 GLU A N 1
ATOM 1761 C CA . GLU A 1 218 ? 22.423 2.726 -32.310 1.00 95.25 218 GLU A CA 1
ATOM 1762 C C . GLU A 1 218 ? 23.925 2.775 -32.022 1.00 95.25 218 GLU A C 1
ATOM 1764 O O . GLU A 1 218 ? 24.689 1.986 -32.578 1.00 95.25 218 GLU A O 1
ATOM 1769 N N . LYS A 1 219 ? 24.354 3.730 -31.188 1.00 93.44 219 LYS A N 1
ATOM 1770 C CA . LYS A 1 219 ? 25.754 3.943 -30.812 1.00 93.44 219 LYS A CA 1
ATOM 1771 C C . LYS A 1 219 ? 25.872 4.346 -29.349 1.00 93.44 219 LYS A C 1
ATOM 1773 O O . LYS A 1 219 ? 24.969 4.980 -28.803 1.00 93.44 219 LYS A O 1
ATOM 1778 N N . GLU A 1 220 ? 27.010 4.036 -28.739 1.00 89.94 220 GLU A N 1
ATOM 1779 C CA . GLU A 1 220 ? 27.281 4.332 -27.330 1.00 89.94 220 GLU A CA 1
ATOM 1780 C C . GLU A 1 220 ? 27.241 5.837 -27.021 1.00 89.94 220 GLU A C 1
ATOM 1782 O O . GLU A 1 220 ? 26.695 6.236 -25.996 1.00 89.94 220 GLU A O 1
ATOM 1787 N N . GLU A 1 221 ? 27.714 6.701 -27.924 1.00 89.81 221 GLU A N 1
ATOM 1788 C CA . GLU A 1 221 ? 27.730 8.157 -27.701 1.00 89.81 221 GLU A CA 1
ATOM 1789 C C . GLU A 1 221 ? 26.323 8.773 -27.664 1.00 89.81 221 GLU A C 1
ATOM 1791 O O . GLU A 1 221 ? 26.141 9.917 -27.243 1.00 89.81 221 GLU A O 1
ATOM 1796 N N . GLN A 1 222 ? 25.313 8.027 -28.121 1.00 92.06 222 GLN A N 1
ATOM 1797 C CA . GLN A 1 222 ? 23.915 8.436 -28.051 1.00 92.06 222 GLN A CA 1
ATOM 1798 C C . GLN A 1 222 ? 23.284 8.114 -26.690 1.00 92.06 222 GLN A C 1
ATOM 1800 O O . GLN A 1 222 ? 22.213 8.643 -26.390 1.00 92.06 222 GLN A O 1
ATOM 1805 N N . VAL A 1 223 ? 23.915 7.280 -25.858 1.00 91.19 223 VAL A N 1
ATOM 1806 C CA . VAL A 1 223 ? 23.387 6.938 -24.535 1.00 91.19 223 VAL A CA 1
ATOM 1807 C C . VAL A 1 223 ? 23.454 8.173 -23.631 1.00 91.19 223 VAL A C 1
ATOM 1809 O O . VAL A 1 223 ? 24.527 8.750 -23.448 1.00 91.19 223 VAL A O 1
ATOM 1812 N N . PRO A 1 224 ? 22.328 8.617 -23.047 1.00 91.25 224 PRO A N 1
ATOM 1813 C CA . PRO A 1 224 ? 22.296 9.839 -22.264 1.00 91.25 224 PRO A CA 1
ATOM 1814 C C . PRO A 1 224 ? 23.040 9.671 -20.937 1.00 91.25 224 PRO A C 1
ATOM 1816 O O . PRO A 1 224 ? 22.842 8.699 -20.201 1.00 91.25 224 PRO A O 1
ATOM 1819 N N . GLU A 1 225 ? 23.847 10.671 -20.591 1.00 91.06 225 GLU A N 1
ATOM 1820 C CA . GLU A 1 225 ? 24.495 10.813 -19.284 1.00 91.06 225 GLU A CA 1
ATOM 1821 C C . GLU A 1 225 ? 23.471 10.765 -18.141 1.00 91.06 225 GLU A C 1
ATOM 1823 O O . GLU A 1 225 ? 23.684 10.086 -17.137 1.00 91.06 225 GLU A O 1
ATOM 1828 N N . SER A 1 226 ? 22.300 11.387 -18.320 1.00 92.06 226 SER A N 1
ATOM 1829 C CA . SER A 1 226 ? 21.187 11.272 -17.375 1.00 92.06 226 SER A CA 1
ATOM 1830 C C . SER A 1 226 ? 19.839 11.035 -18.055 1.00 92.06 226 SER A C 1
ATOM 1832 O O . SER A 1 226 ? 19.552 11.570 -19.126 1.00 92.06 226 SER A O 1
ATOM 1834 N N . MET A 1 227 ? 18.997 10.216 -17.426 1.00 92.81 227 MET A N 1
ATOM 1835 C CA . MET A 1 227 ? 17.658 9.877 -17.904 1.00 92.81 227 MET A CA 1
ATOM 1836 C C . MET A 1 227 ? 16.698 9.752 -16.723 1.00 92.81 227 MET A C 1
ATOM 1838 O O . MET A 1 227 ? 16.953 8.984 -15.800 1.00 92.81 227 MET A O 1
ATOM 1842 N N . ASN A 1 228 ? 15.585 10.480 -16.763 1.00 94.25 228 ASN A N 1
ATOM 1843 C CA . ASN A 1 228 ? 14.513 10.343 -15.784 1.00 94.25 228 ASN A CA 1
ATOM 1844 C C . ASN A 1 228 ? 13.448 9.389 -16.318 1.00 94.25 228 ASN A C 1
ATOM 1846 O O . ASN A 1 228 ? 12.970 9.527 -17.449 1.00 94.25 228 ASN A O 1
ATOM 1850 N N . LEU A 1 229 ? 13.087 8.426 -15.480 1.00 95.06 229 LEU A N 1
ATOM 1851 C CA . LEU A 1 229 ? 12.123 7.381 -15.771 1.00 95.06 229 LEU A CA 1
ATOM 1852 C C . LEU A 1 229 ? 10.968 7.469 -14.788 1.00 95.06 229 LEU A C 1
ATOM 1854 O O . LEU A 1 229 ? 11.184 7.549 -13.582 1.00 95.06 229 LEU A O 1
ATOM 1858 N N . ARG A 1 230 ? 9.749 7.399 -15.313 1.00 94.50 230 ARG A N 1
ATOM 1859 C CA . ARG A 1 230 ? 8.525 7.278 -14.529 1.00 94.50 230 ARG A CA 1
ATOM 1860 C C . ARG A 1 230 ? 7.913 5.907 -14.741 1.00 94.50 230 ARG A C 1
ATOM 1862 O O . ARG A 1 230 ? 7.551 5.559 -15.866 1.00 94.50 230 ARG A O 1
ATOM 1869 N N . TRP A 1 231 ? 7.720 5.171 -13.657 1.00 94.00 231 TRP A N 1
ATOM 1870 C CA . TRP A 1 231 ? 6.906 3.961 -13.648 1.00 94.00 231 TRP A CA 1
ATOM 1871 C C . TRP A 1 231 ? 5.470 4.328 -13.336 1.00 94.00 231 TRP A C 1
ATOM 1873 O O . TRP A 1 231 ? 5.176 4.898 -12.285 1.00 94.00 231 TRP A O 1
ATOM 1883 N N . LYS A 1 232 ? 4.577 4.007 -14.268 1.00 92.00 232 LYS A N 1
ATOM 1884 C CA . LYS A 1 232 ? 3.146 4.248 -14.146 1.00 92.00 232 LYS A CA 1
ATOM 1885 C C . LYS A 1 232 ? 2.421 2.921 -13.993 1.00 92.00 232 LYS A C 1
ATOM 1887 O O . LYS A 1 232 ? 2.391 2.114 -14.925 1.00 92.00 232 LYS A O 1
ATOM 1892 N N . PHE A 1 233 ? 1.810 2.731 -12.834 1.00 90.25 233 PHE A N 1
ATOM 1893 C CA . PHE A 1 233 ? 0.921 1.610 -12.576 1.00 90.25 233 PHE A CA 1
ATOM 1894 C C . PHE A 1 233 ? -0.479 1.961 -13.082 1.00 90.25 233 PHE A C 1
ATOM 1896 O O . PHE A 1 233 ? -0.997 3.044 -12.811 1.00 90.25 233 PHE A O 1
ATOM 1903 N N . ASN A 1 234 ? -1.092 1.080 -13.873 1.00 78.69 234 ASN A N 1
ATOM 1904 C CA . ASN A 1 234 ? -2.487 1.283 -14.261 1.00 78.69 234 ASN A CA 1
ATOM 1905 C C . ASN A 1 234 ? -3.369 1.094 -13.015 1.00 78.69 234 ASN A C 1
ATOM 1907 O O . ASN A 1 234 ? -3.101 0.216 -12.199 1.00 78.69 234 ASN A O 1
ATOM 1911 N N . HIS A 1 235 ? -4.416 1.910 -12.879 1.00 69.75 235 HIS A N 1
ATOM 1912 C CA . HIS A 1 235 ? -5.417 1.834 -11.798 1.00 69.75 235 HIS A CA 1
ATOM 1913 C C . HIS A 1 235 ? -4.932 2.169 -10.378 1.00 69.75 235 HIS A C 1
ATOM 1915 O O . HIS A 1 235 ? -5.742 2.181 -9.455 1.00 69.75 235 HIS A O 1
ATOM 1921 N N . ILE A 1 236 ? -3.663 2.540 -10.215 1.00 77.06 236 ILE A N 1
ATOM 1922 C CA . ILE A 1 236 ? -3.136 3.161 -8.997 1.00 77.06 236 ILE A CA 1
ATOM 1923 C C . ILE A 1 236 ? -2.775 4.601 -9.365 1.00 77.06 236 ILE A C 1
ATOM 1925 O O . ILE A 1 236 ? -2.135 4.829 -10.391 1.00 77.06 236 ILE A O 1
ATOM 1929 N N . GLN A 1 237 ? -3.193 5.587 -8.567 1.00 65.38 237 GLN A N 1
ATOM 1930 C CA . GLN A 1 237 ? -2.806 6.992 -8.787 1.00 65.38 237 GLN A CA 1
ATOM 1931 C C . GLN A 1 237 ? -1.341 7.283 -8.408 1.00 65.38 237 GLN A C 1
ATOM 1933 O O . GLN A 1 237 ? -0.925 8.438 -8.410 1.00 65.38 237 GLN A O 1
ATOM 1938 N N . ASP A 1 238 ? -0.548 6.243 -8.159 1.00 70.50 238 ASP A N 1
ATOM 1939 C CA . ASP A 1 238 ? 0.857 6.350 -7.805 1.00 70.50 238 ASP A CA 1
ATOM 1940 C C . ASP A 1 238 ? 1.749 6.188 -9.036 1.00 70.50 238 ASP A C 1
ATOM 1942 O O . ASP A 1 238 ? 1.552 5.326 -9.902 1.00 70.50 238 ASP A O 1
ATOM 1946 N N . SER A 1 239 ? 2.791 7.009 -9.086 1.00 81.88 239 SER A N 1
ATOM 1947 C CA . SER A 1 239 ? 3.889 6.857 -10.029 1.00 81.88 239 SER A CA 1
ATOM 1948 C C . SER A 1 239 ? 5.212 7.012 -9.307 1.00 81.88 239 SER A C 1
ATOM 1950 O O . SER A 1 239 ? 5.328 7.848 -8.415 1.00 81.88 239 SER A O 1
ATOM 1952 N N . TYR A 1 240 ? 6.209 6.244 -9.733 1.00 86.44 240 TYR A N 1
ATOM 1953 C CA . TYR A 1 240 ? 7.540 6.287 -9.142 1.00 86.44 240 TYR A CA 1
ATOM 1954 C C . TYR A 1 240 ? 8.521 6.865 -10.144 1.00 86.44 240 TYR A C 1
ATOM 1956 O O . TYR A 1 240 ? 8.698 6.318 -11.236 1.00 86.44 240 TYR A O 1
ATOM 1964 N N . ASP A 1 241 ? 9.134 7.977 -9.758 1.00 90.75 241 ASP A N 1
ATOM 1965 C CA . ASP A 1 241 ? 10.143 8.667 -10.545 1.00 90.75 241 ASP A CA 1
ATOM 1966 C C . ASP A 1 241 ? 11.539 8.257 -10.080 1.00 90.75 241 ASP A C 1
ATOM 1968 O O . ASP A 1 241 ? 11.847 8.277 -8.889 1.00 90.75 241 ASP A O 1
ATOM 1972 N N . PHE A 1 242 ? 12.397 7.908 -11.033 1.00 91.81 242 PHE A N 1
ATOM 1973 C CA . PHE A 1 242 ? 13.793 7.581 -10.787 1.00 91.81 242 PHE A CA 1
ATOM 1974 C C . PHE A 1 242 ? 14.691 8.326 -11.766 1.00 91.81 242 PHE A C 1
ATOM 1976 O O . PHE A 1 242 ? 14.399 8.416 -12.960 1.00 91.81 242 PHE A O 1
ATOM 1983 N N . THR A 1 243 ? 15.833 8.794 -11.273 1.00 91.50 243 THR A N 1
ATOM 1984 C CA . THR A 1 243 ? 16.894 9.362 -12.104 1.00 91.50 243 THR A CA 1
ATOM 1985 C C . THR A 1 243 ? 17.983 8.321 -12.301 1.00 91.50 243 THR A C 1
ATOM 1987 O O . THR A 1 243 ? 18.595 7.851 -11.346 1.00 91.50 243 THR A O 1
ATOM 1990 N N . LEU A 1 244 ? 18.250 7.974 -13.554 1.00 89.62 244 LEU A N 1
ATOM 1991 C CA . LEU A 1 244 ? 19.444 7.243 -13.942 1.00 89.62 244 LEU A CA 1
ATOM 1992 C C . LEU A 1 244 ? 20.540 8.240 -14.282 1.00 89.62 244 LEU A C 1
ATOM 1994 O O . LEU A 1 244 ? 20.373 9.042 -15.195 1.00 89.62 244 LEU A O 1
ATOM 1998 N N . GLN A 1 245 ? 21.684 8.131 -13.622 1.00 86.31 245 GLN A N 1
ATOM 1999 C CA . GLN A 1 245 ? 22.910 8.835 -13.999 1.00 86.31 245 GLN A CA 1
ATOM 2000 C C . GLN A 1 245 ? 23.930 7.818 -14.507 1.00 86.31 245 GLN A C 1
ATOM 2002 O O . GLN A 1 245 ? 23.865 6.635 -14.151 1.00 86.31 245 GLN A O 1
ATOM 2007 N N . LYS A 1 246 ? 24.831 8.236 -15.394 1.00 76.31 246 LYS A N 1
ATOM 2008 C CA . LYS A 1 246 ? 26.020 7.450 -15.697 1.00 76.31 246 LYS A CA 1
ATOM 2009 C C . LYS A 1 246 ? 26.829 7.359 -14.401 1.00 76.31 246 LYS A C 1
ATOM 2011 O O . LYS A 1 246 ? 26.962 8.374 -13.716 1.00 76.31 246 LYS A O 1
ATOM 2016 N N . PRO A 1 247 ? 27.303 6.167 -14.010 1.00 63.59 247 PRO A N 1
ATOM 2017 C CA . PRO A 1 247 ? 28.215 6.082 -12.884 1.00 63.59 247 PRO A CA 1
ATOM 2018 C C . PRO A 1 247 ? 29.411 6.985 -13.185 1.00 63.59 247 PRO A C 1
ATOM 2020 O O . PRO A 1 247 ? 29.997 6.889 -14.265 1.00 63.59 247 PRO A O 1
ATOM 2023 N N . ILE A 1 248 ? 29.736 7.884 -12.255 1.00 47.91 248 ILE A N 1
ATOM 2024 C CA . ILE A 1 248 ? 31.005 8.607 -12.291 1.00 47.91 248 ILE A CA 1
ATOM 2025 C C . ILE A 1 248 ? 32.074 7.517 -12.295 1.00 47.91 248 ILE A C 1
ATOM 2027 O O . ILE A 1 248 ? 32.064 6.642 -11.425 1.00 47.91 248 ILE A O 1
ATOM 2031 N N . ASN A 1 249 ? 32.928 7.492 -13.319 1.00 45.78 249 ASN A N 1
ATOM 2032 C CA . ASN A 1 249 ? 34.046 6.560 -13.338 1.00 45.78 249 ASN A CA 1
ATOM 2033 C C . ASN A 1 249 ? 34.847 6.805 -12.056 1.00 45.78 249 ASN A C 1
ATOM 2035 O O . ASN A 1 249 ? 35.403 7.885 -11.880 1.00 45.78 249 ASN A O 1
ATOM 2039 N N . SER A 1 250 ? 34.939 5.805 -11.180 1.00 42.34 250 SER A N 1
ATOM 2040 C CA . SER A 1 250 ? 35.708 5.872 -9.929 1.00 42.34 250 SER A CA 1
ATOM 2041 C C . SER A 1 250 ? 37.193 6.207 -10.145 1.00 42.34 250 SER A C 1
ATOM 2043 O O . SER A 1 250 ? 37.881 6.597 -9.211 1.00 42.34 250 SER A O 1
ATOM 2045 N N . GLN A 1 251 ? 37.683 6.122 -11.385 1.00 43.72 251 GLN A N 1
ATOM 2046 C CA . GLN A 1 251 ? 39.021 6.566 -11.773 1.00 43.72 251 GLN A CA 1
ATOM 2047 C C . GLN A 1 251 ? 39.152 8.094 -11.916 1.00 43.72 251 GLN A C 1
ATOM 2049 O O . GLN A 1 251 ? 40.233 8.627 -11.688 1.00 43.72 251 GLN A O 1
ATOM 2054 N N . GLU A 1 252 ? 38.090 8.826 -12.269 1.00 43.91 252 GLU A N 1
ATOM 2055 C CA . GLU A 1 252 ? 38.155 10.293 -12.398 1.00 43.91 252 GLU A CA 1
ATOM 2056 C C . GLU A 1 252 ? 38.149 11.004 -11.038 1.00 43.91 252 GLU A C 1
ATOM 2058 O O . GLU A 1 252 ? 38.774 12.056 -10.907 1.00 43.91 252 GLU A O 1
ATOM 2063 N N . GLU A 1 253 ? 37.509 10.426 -10.015 1.00 47.41 253 GLU A N 1
ATOM 2064 C CA . GLU A 1 253 ? 37.578 10.937 -8.637 1.00 47.41 253 GLU A CA 1
ATOM 2065 C C . GLU A 1 253 ? 38.942 10.662 -7.993 1.00 47.41 253 GLU A C 1
ATOM 2067 O O . GLU A 1 253 ? 39.511 11.577 -7.404 1.00 47.41 253 GLU A O 1
ATOM 2072 N N . GLU A 1 254 ? 39.541 9.479 -8.192 1.00 45.41 254 GLU A N 1
ATOM 2073 C CA . GLU A 1 254 ? 40.914 9.211 -7.729 1.00 45.41 254 GLU A CA 1
ATOM 2074 C C . GLU A 1 254 ? 41.943 10.124 -8.412 1.00 45.41 254 GLU A C 1
ATOM 2076 O O . GLU A 1 254 ? 42.872 10.607 -7.761 1.00 45.41 254 GLU A O 1
ATOM 2081 N N . HIS A 1 255 ? 41.774 10.416 -9.707 1.00 49.97 255 HIS A N 1
ATOM 2082 C CA . HIS A 1 255 ? 42.658 11.338 -10.421 1.00 49.97 255 HIS A CA 1
ATOM 2083 C C . HIS A 1 255 ? 42.448 12.805 -10.027 1.00 49.97 255 HIS A C 1
ATOM 2085 O O . HIS A 1 255 ? 43.436 13.536 -9.948 1.00 49.97 255 HIS A O 1
ATOM 2091 N N . LYS A 1 256 ? 41.212 13.241 -9.739 1.00 52.12 256 LYS A N 1
ATOM 2092 C CA . LYS A 1 256 ? 40.951 14.587 -9.200 1.00 52.12 256 LYS A CA 1
ATOM 2093 C C . LYS A 1 256 ? 41.486 14.748 -7.783 1.00 52.12 256 LYS A C 1
ATOM 2095 O O . LYS A 1 256 ? 42.185 15.716 -7.519 1.00 52.12 256 LYS A O 1
ATOM 2100 N N . GLU A 1 257 ? 41.266 13.773 -6.905 1.00 52.53 257 GLU A N 1
ATOM 2101 C CA . GLU A 1 257 ? 41.748 13.838 -5.523 1.00 52.53 257 GLU A CA 1
ATOM 2102 C C . GLU A 1 257 ? 43.286 13.772 -5.443 1.00 52.53 257 GLU A C 1
ATOM 2104 O O . GLU A 1 257 ? 43.899 14.403 -4.581 1.00 52.53 257 GLU A O 1
ATOM 2109 N N . GLN A 1 258 ? 43.942 13.052 -6.362 1.00 55.34 258 GLN A N 1
ATOM 2110 C CA . GLN A 1 258 ? 45.405 13.059 -6.481 1.00 55.34 258 GLN A CA 1
ATOM 2111 C C . GLN A 1 258 ? 45.953 14.348 -7.108 1.00 55.34 258 GLN A C 1
ATOM 2113 O O . GLN A 1 258 ? 47.035 14.788 -6.714 1.00 55.34 258 GLN A O 1
ATOM 2118 N N . ALA A 1 259 ? 45.239 14.956 -8.060 1.00 61.44 259 ALA A N 1
ATOM 2119 C CA . ALA A 1 259 ? 45.630 16.231 -8.657 1.00 61.44 259 ALA A CA 1
ATOM 2120 C C . ALA A 1 259 ? 45.509 17.384 -7.648 1.00 61.44 259 ALA A C 1
ATOM 2122 O O . ALA A 1 259 ? 46.472 18.132 -7.481 1.00 61.44 259 ALA A O 1
ATOM 2123 N N . ASP A 1 260 ? 44.402 17.443 -6.906 1.00 66.50 260 ASP A N 1
ATOM 2124 C CA . ASP A 1 260 ? 44.153 18.470 -5.891 1.00 66.50 260 ASP A CA 1
ATOM 2125 C C . ASP A 1 260 ? 45.181 18.376 -4.745 1.00 66.50 260 ASP A C 1
ATOM 2127 O O . ASP A 1 260 ? 45.780 19.379 -4.358 1.00 66.50 260 ASP A O 1
ATOM 2131 N N . LYS A 1 261 ? 45.514 17.159 -4.280 1.00 63.16 261 LYS A N 1
ATOM 2132 C CA . LYS A 1 261 ? 46.577 16.944 -3.273 1.00 63.16 261 LYS A CA 1
ATOM 2133 C C . LYS A 1 261 ? 47.978 17.302 -3.782 1.00 63.16 261 LYS A C 1
ATOM 2135 O O . LYS A 1 261 ? 48.835 17.717 -2.999 1.00 63.16 261 LYS A O 1
ATOM 2140 N N . ALA A 1 262 ? 48.249 17.123 -5.076 1.00 64.00 262 ALA A N 1
ATOM 2141 C CA . ALA A 1 262 ? 49.535 17.479 -5.674 1.00 64.00 262 ALA A CA 1
ATOM 2142 C C . ALA A 1 262 ? 49.688 18.996 -5.889 1.00 64.00 262 ALA A C 1
ATOM 2144 O O . ALA A 1 262 ? 50.816 19.499 -5.902 1.00 64.00 262 ALA A O 1
ATOM 2145 N N . GLU A 1 263 ? 48.580 19.718 -6.054 1.00 66.25 263 GLU A N 1
ATOM 2146 C CA . GLU A 1 263 ? 48.548 21.176 -6.169 1.00 66.25 263 GLU A CA 1
ATOM 2147 C C . GLU A 1 263 ? 48.711 21.842 -4.792 1.00 66.25 263 GLU A C 1
ATOM 2149 O O . GLU A 1 263 ? 49.606 22.675 -4.630 1.00 66.25 263 GLU A O 1
ATOM 2154 N N . GLU A 1 264 ? 48.014 21.346 -3.761 1.00 62.19 264 GLU A N 1
ATOM 2155 C CA . GLU A 1 264 ? 48.186 21.773 -2.359 1.00 62.19 264 GLU A CA 1
ATOM 2156 C C . GLU A 1 264 ? 49.634 21.577 -1.864 1.00 62.19 264 GLU A C 1
ATOM 2158 O O . GLU A 1 264 ? 50.232 22.457 -1.235 1.00 62.19 264 GLU A O 1
ATOM 2163 N N . ALA A 1 265 ? 50.263 20.445 -2.203 1.00 60.62 265 ALA A N 1
ATOM 2164 C CA . ALA A 1 265 ? 51.648 20.165 -1.822 1.00 60.62 265 ALA A CA 1
ATOM 2165 C C . ALA A 1 265 ? 52.664 21.109 -2.499 1.00 60.62 265 ALA A C 1
ATOM 2167 O O . ALA A 1 265 ? 53.711 21.416 -1.919 1.00 60.62 265 ALA A O 1
ATOM 2168 N N . LYS A 1 266 ? 52.368 21.590 -3.715 1.00 66.44 266 LYS A N 1
ATOM 2169 C CA . LYS A 1 266 ? 53.225 22.538 -4.446 1.00 66.44 266 LYS A CA 1
ATOM 2170 C C . LYS A 1 266 ? 53.079 23.970 -3.943 1.00 66.44 266 LYS A C 1
ATOM 2172 O O . LYS A 1 266 ? 54.076 24.694 -3.935 1.00 66.44 266 LYS A O 1
ATOM 2177 N N . GLU A 1 267 ? 51.889 24.376 -3.512 1.00 63.28 267 GLU A N 1
ATOM 2178 C CA . GLU A 1 267 ? 51.686 25.680 -2.869 1.00 63.28 267 GLU A CA 1
ATOM 2179 C C . GLU A 1 267 ? 52.378 25.733 -1.501 1.00 63.28 267 GLU A C 1
ATOM 2181 O O . GLU A 1 267 ? 53.139 26.663 -1.228 1.00 63.28 267 GLU A O 1
ATOM 2186 N N . THR A 1 268 ? 52.275 24.660 -0.711 1.00 56.66 268 THR A N 1
ATOM 2187 C CA . THR A 1 268 ? 52.897 24.576 0.623 1.00 56.66 268 THR A CA 1
ATOM 2188 C C . THR A 1 268 ? 54.439 24.592 0.582 1.00 56.66 268 THR A C 1
ATOM 2190 O O . THR A 1 268 ? 55.093 25.055 1.519 1.00 56.66 268 THR A O 1
ATOM 2193 N N . GLN A 1 269 ? 55.061 24.107 -0.501 1.00 53.78 269 GLN A N 1
ATOM 2194 C CA . GLN A 1 269 ? 56.520 24.184 -0.689 1.00 53.78 269 GLN A CA 1
ATOM 2195 C C . GLN A 1 269 ? 57.007 25.562 -1.160 1.00 53.78 269 GLN A C 1
ATOM 2197 O O . GLN A 1 269 ? 58.140 25.938 -0.856 1.00 53.78 269 GLN A O 1
ATOM 2202 N N . LYS A 1 270 ? 56.167 26.325 -1.870 1.00 53.97 270 LYS A N 1
ATOM 2203 C CA . LYS A 1 270 ? 56.489 27.691 -2.309 1.00 53.97 270 LYS A CA 1
ATOM 2204 C C . LYS A 1 270 ? 56.397 28.724 -1.189 1.00 53.97 270 LYS A C 1
ATOM 2206 O O . LYS A 1 270 ? 57.112 29.712 -1.256 1.00 53.97 270 LYS A O 1
ATOM 2211 N N . GLU A 1 271 ? 55.559 28.508 -0.178 1.00 53.12 271 GLU A N 1
ATOM 2212 C CA . GLU A 1 271 ? 55.462 29.415 0.979 1.00 53.12 271 GLU A CA 1
ATOM 2213 C C . GLU A 1 271 ? 56.585 29.221 2.013 1.00 53.12 271 GLU A C 1
ATOM 2215 O O . GLU A 1 271 ? 56.798 30.087 2.857 1.00 53.12 271 GLU A O 1
ATOM 2220 N N . ASN A 1 272 ? 57.329 28.111 1.935 1.00 50.03 272 ASN A N 1
ATOM 2221 C CA . ASN A 1 272 ? 58.397 27.754 2.880 1.00 50.03 272 ASN A CA 1
ATOM 2222 C C . ASN A 1 272 ? 59.825 27.856 2.296 1.00 50.03 272 ASN A C 1
ATOM 2224 O O . ASN A 1 272 ? 60.768 27.363 2.921 1.00 50.03 272 ASN A O 1
ATOM 2228 N N . SER A 1 273 ? 59.992 28.465 1.113 1.00 46.41 273 SER A N 1
ATOM 2229 C CA . SER A 1 273 ? 61.293 28.797 0.491 1.00 46.41 273 SER A CA 1
ATOM 2230 C C . SER A 1 273 ? 61.462 30.306 0.361 1.00 46.41 273 SER A C 1
ATOM 2232 O O . SER A 1 273 ? 62.598 30.784 0.570 1.00 46.41 273 SER A O 1
#

Organism: NCBI:txid31971